Protein AF-A0AAD2FQV2-F1 (afdb_monomer_lite)

Structure (mmCIF, N/CA/C/O backbone):
data_AF-A0AAD2FQV2-F1
#
_entry.id   AF-A0AAD2FQV2-F1
#
loop_
_atom_site.group_PDB
_atom_site.id
_atom_site.type_symbol
_atom_site.label_atom_id
_atom_site.label_alt_id
_atom_site.label_comp_id
_atom_site.label_asym_id
_atom_site.label_entity_id
_atom_site.label_seq_id
_atom_site.pdbx_PDB_ins_code
_atom_site.Cartn_x
_atom_site.Cartn_y
_atom_site.Cartn_z
_atom_site.occupancy
_atom_site.B_iso_or_equiv
_atom_site.auth_seq_id
_atom_site.auth_comp_id
_atom_site.auth_asym_id
_atom_site.auth_atom_id
_atom_site.pdbx_PDB_model_num
ATOM 1 N N . MET A 1 1 ? -35.076 7.840 -58.808 1.00 37.19 1 MET A N 1
ATOM 2 C CA . MET A 1 1 ? -35.803 9.104 -58.551 1.00 37.19 1 MET A CA 1
ATOM 3 C C . MET A 1 1 ? -35.748 9.360 -57.056 1.00 37.19 1 MET A C 1
ATOM 5 O O . MET A 1 1 ? -35.995 8.419 -56.327 1.00 37.19 1 MET A O 1
ATOM 9 N N . LEU A 1 2 ? -35.459 10.529 -56.506 1.00 42.19 2 LEU A N 1
ATOM 10 C CA . LEU A 1 2 ? -34.833 11.767 -56.960 1.00 42.19 2 LEU A CA 1
ATOM 11 C C . LEU A 1 2 ? -34.625 12.577 -55.664 1.00 42.19 2 LEU A C 1
ATOM 13 O O . LEU A 1 2 ? -35.397 12.442 -54.718 1.00 42.19 2 LEU A O 1
ATOM 17 N N . LEU A 1 3 ? -33.559 13.370 -55.638 1.00 48.06 3 LEU A N 1
ATOM 18 C CA . LEU A 1 3 ? -33.267 14.397 -54.640 1.00 48.06 3 LEU A CA 1
ATOM 19 C C . LEU A 1 3 ? -34.471 15.293 -54.324 1.00 48.06 3 LEU A C 1
ATOM 21 O O . LEU A 1 3 ? -35.197 15.644 -55.246 1.00 48.06 3 LEU A O 1
ATOM 25 N N . SER A 1 4 ? -34.523 15.820 -53.095 1.00 47.03 4 SER A N 1
ATOM 26 C CA . SER A 1 4 ? -34.562 17.282 -52.889 1.00 47.03 4 SER A CA 1
ATOM 27 C C . SER A 1 4 ? -34.546 17.666 -51.408 1.00 47.03 4 SER A C 1
ATOM 29 O O . SER A 1 4 ? -35.423 17.295 -50.632 1.00 47.03 4 SER A O 1
ATOM 31 N N . ALA A 1 5 ? -33.540 18.460 -51.054 1.00 55.34 5 ALA A N 1
ATOM 32 C CA . ALA A 1 5 ? -33.462 19.289 -49.861 1.00 55.34 5 ALA A CA 1
ATOM 33 C C . ALA A 1 5 ? -34.368 20.527 -49.986 1.00 55.34 5 ALA A C 1
ATOM 35 O O . ALA A 1 5 ? -34.472 21.037 -51.093 1.00 55.34 5 ALA A O 1
ATOM 36 N N . GLN A 1 6 ? -34.903 21.070 -48.876 1.00 47.75 6 GLN A N 1
ATOM 37 C CA . GLN A 1 6 ? -34.964 22.528 -48.634 1.00 47.75 6 GLN A CA 1
ATOM 38 C C . GLN A 1 6 ? -35.431 22.897 -47.199 1.00 47.75 6 GLN A C 1
ATOM 40 O O . GLN A 1 6 ? -36.546 22.593 -46.796 1.00 47.75 6 GLN A O 1
ATOM 45 N N . TRP A 1 7 ? -34.549 23.588 -46.464 1.00 38.06 7 TRP A N 1
ATOM 46 C CA . TRP A 1 7 ? -34.749 24.767 -45.595 1.00 38.06 7 TRP A CA 1
ATOM 47 C C . TRP A 1 7 ? -36.027 24.965 -44.743 1.00 38.06 7 TRP A C 1
ATOM 49 O O . TRP A 1 7 ? -37.107 25.199 -45.275 1.00 38.06 7 TRP A O 1
ATOM 59 N N . ARG A 1 8 ? -35.832 25.196 -43.429 1.00 42.84 8 ARG A N 1
ATOM 60 C CA . ARG A 1 8 ? -36.415 26.353 -42.713 1.00 42.84 8 ARG A CA 1
ATOM 61 C C . ARG A 1 8 ? -35.547 26.791 -41.532 1.00 42.84 8 ARG A C 1
ATOM 63 O O . ARG A 1 8 ? -35.036 25.985 -40.763 1.00 42.84 8 ARG A O 1
ATOM 70 N N . ALA A 1 9 ? -35.374 28.102 -41.462 1.00 43.25 9 ALA A N 1
ATOM 71 C CA . ALA A 1 9 ? -34.518 28.840 -40.559 1.00 43.25 9 ALA A CA 1
ATOM 72 C C . ALA A 1 9 ? -35.224 29.205 -39.242 1.00 43.25 9 ALA A C 1
ATOM 74 O O . ALA A 1 9 ? -36.438 29.366 -39.211 1.00 43.25 9 ALA A O 1
ATOM 75 N N . GLY A 1 10 ? -34.409 29.452 -38.212 1.00 39.47 10 GLY A N 1
ATOM 76 C CA . GLY A 1 10 ? -34.561 30.603 -37.319 1.00 39.47 10 GLY A CA 1
ATOM 77 C C . GLY A 1 10 ? -35.643 30.546 -36.240 1.00 39.47 10 GLY A C 1
ATOM 78 O O . GLY A 1 10 ? -36.803 30.833 -36.504 1.00 39.47 10 GLY A O 1
ATOM 79 N N . SER A 1 11 ? -35.218 30.338 -34.989 1.00 41.59 11 SER A N 1
ATOM 80 C CA . SER A 1 11 ? -35.489 31.264 -33.870 1.00 41.59 11 SER A CA 1
ATOM 81 C C . SER A 1 11 ? -34.754 30.794 -32.612 1.00 41.59 11 SER A C 1
ATOM 83 O O . SER A 1 11 ? -35.222 29.931 -31.877 1.00 41.59 11 SER A O 1
ATOM 85 N N . ARG A 1 12 ? -33.570 31.372 -32.363 1.00 42.34 12 ARG A N 1
ATOM 86 C CA . ARG A 1 12 ? -32.948 31.369 -31.034 1.00 42.34 12 ARG A CA 1
ATOM 87 C C . ARG A 1 12 ? -33.641 32.448 -30.215 1.00 42.34 12 ARG A C 1
ATOM 89 O O . ARG A 1 12 ? -33.439 33.632 -30.466 1.00 42.34 12 ARG A O 1
ATOM 96 N N . VAL A 1 13 ? -34.441 32.030 -29.244 1.00 45.59 13 VAL A N 1
ATOM 97 C CA . VAL A 1 13 ? -34.906 32.909 -28.174 1.00 45.59 13 VAL A CA 1
ATOM 98 C C . VAL A 1 13 ? -33.711 33.185 -27.263 1.00 45.59 13 VAL A C 1
ATOM 100 O O . VAL A 1 13 ? -33.218 32.302 -26.563 1.00 45.59 13 VAL A O 1
ATOM 103 N N . LEU A 1 14 ? -33.212 34.418 -27.345 1.00 41.09 14 LEU A N 1
ATOM 104 C CA . LEU A 1 14 ? -32.272 35.021 -26.410 1.00 41.09 14 LEU A CA 1
ATOM 105 C C . LEU A 1 14 ? -32.968 35.188 -25.057 1.00 41.09 14 LEU A C 1
ATOM 107 O O . LEU A 1 14 ? -33.829 36.051 -24.901 1.00 41.09 14 LEU A O 1
ATOM 111 N N . LEU A 1 15 ? -32.574 34.385 -24.071 1.00 44.56 15 LEU A N 1
ATOM 112 C CA . LEU A 1 15 ? -32.879 34.650 -22.669 1.00 44.56 15 LEU A CA 1
ATOM 113 C C . LEU A 1 15 ? -31.680 35.375 -22.059 1.00 44.56 15 LEU A C 1
ATOM 115 O O . LEU A 1 15 ? -30.659 34.790 -21.707 1.00 44.56 15 LEU A O 1
ATOM 119 N N . GLN A 1 16 ? -31.818 36.695 -22.021 1.00 45.97 16 GLN A N 1
ATOM 120 C CA . GLN A 1 16 ? -30.904 37.641 -21.411 1.00 45.97 16 GLN A CA 1
ATOM 121 C C . GLN A 1 16 ? -31.157 37.648 -19.893 1.00 45.97 16 GLN A C 1
ATOM 123 O O . GLN A 1 16 ? -32.147 38.190 -19.410 1.00 45.97 16 GLN A O 1
ATOM 128 N N . ARG A 1 17 ? -30.263 37.023 -19.129 1.00 42.75 17 ARG A N 1
ATOM 129 C CA . ARG A 1 17 ? -30.035 37.277 -17.698 1.00 42.75 17 ARG A CA 1
ATOM 130 C C . ARG A 1 17 ? -28.521 37.258 -17.549 1.00 42.75 17 ARG A C 1
ATOM 132 O O . ARG A 1 17 ? -27.888 36.263 -17.861 1.00 42.75 17 ARG A O 1
ATOM 139 N N . GLY A 1 18 ? -27.888 38.394 -17.318 1.00 41.22 18 GLY A N 1
ATOM 140 C CA . GLY A 1 18 ? -27.925 39.071 -16.028 1.00 41.22 18 GLY A CA 1
ATOM 141 C C . GLY A 1 18 ? -26.543 38.837 -15.428 1.00 41.22 18 GLY A C 1
ATOM 142 O O . GLY A 1 18 ? -26.109 37.695 -15.338 1.00 41.22 18 GLY A O 1
ATOM 143 N N . GLY A 1 19 ? -25.813 39.924 -15.198 1.00 43.00 19 GLY A N 1
ATOM 144 C CA . GLY A 1 19 ? -24.369 39.920 -15.010 1.00 43.00 19 GLY A CA 1
ATOM 145 C C . GLY A 1 19 ? -23.861 38.986 -13.916 1.00 43.00 19 GLY A C 1
ATOM 146 O O . GLY A 1 19 ? -24.545 38.717 -12.938 1.00 43.00 19 GLY A O 1
ATOM 147 N N . ILE A 1 20 ? -22.635 38.516 -14.117 1.00 45.38 20 ILE A N 1
ATOM 148 C CA . ILE A 1 20 ? -21.457 38.788 -13.286 1.00 45.38 20 ILE A CA 1
ATOM 149 C C . ILE A 1 20 ? -20.287 38.193 -14.083 1.00 45.38 20 ILE A C 1
ATOM 151 O O . ILE A 1 20 ? -20.147 36.977 -14.211 1.00 45.38 20 ILE A O 1
ATOM 155 N N . ALA A 1 21 ? -19.459 39.055 -14.666 1.00 43.25 21 ALA A N 1
ATOM 156 C CA . ALA A 1 21 ? -18.163 38.646 -15.183 1.00 43.25 21 ALA A CA 1
ATOM 157 C C . ALA A 1 21 ? -17.240 38.411 -13.977 1.00 43.25 21 ALA A C 1
ATOM 159 O O . ALA A 1 21 ? -16.688 39.358 -13.426 1.00 43.25 21 ALA A O 1
ATOM 160 N N . VAL A 1 22 ? -17.108 37.157 -13.531 1.00 49.06 22 VAL A N 1
ATOM 161 C CA . VAL A 1 22 ? -16.014 36.758 -12.635 1.00 49.06 22 VAL A CA 1
ATOM 162 C C . VAL A 1 22 ? -14.816 36.417 -13.510 1.00 49.06 22 VAL A C 1
ATOM 164 O O . VAL A 1 22 ? -14.698 35.308 -14.031 1.00 49.06 22 VAL A O 1
ATOM 167 N N . THR A 1 23 ? -13.911 37.374 -13.673 1.00 47.09 23 THR A N 1
ATOM 168 C CA . THR A 1 23 ? -12.534 37.104 -14.083 1.00 47.09 23 THR A CA 1
ATOM 169 C C . THR A 1 23 ? -11.871 36.271 -12.985 1.00 47.09 23 THR A C 1
ATOM 171 O O . THR A 1 23 ? -11.460 36.801 -11.957 1.00 47.09 23 THR A O 1
ATOM 174 N N . ARG A 1 24 ? -11.800 34.945 -13.161 1.00 39.41 24 ARG A N 1
ATOM 175 C CA . ARG A 1 24 ? -10.915 34.100 -12.349 1.00 39.41 24 ARG A CA 1
ATOM 176 C C . ARG A 1 24 ? -9.487 34.315 -12.833 1.00 39.41 24 ARG A C 1
ATOM 178 O O . ARG A 1 24 ? -9.049 33.673 -13.784 1.00 39.41 24 ARG A O 1
ATOM 185 N N . GLU A 1 25 ? -8.775 35.219 -12.171 1.00 42.59 25 GLU A N 1
ATOM 186 C CA . GLU A 1 25 ? -7.319 35.193 -12.180 1.00 42.59 25 GLU A CA 1
ATOM 187 C C . GLU A 1 25 ? -6.852 33.853 -11.608 1.00 42.59 25 GLU A C 1
ATOM 189 O O . GLU A 1 25 ? -7.212 33.444 -10.502 1.00 42.59 25 GLU A O 1
ATOM 194 N N . PHE A 1 26 ? -6.071 33.142 -12.411 1.00 41.66 26 PHE A N 1
ATOM 195 C CA . PHE A 1 26 ? -5.404 31.913 -12.029 1.00 41.66 26 PHE A CA 1
ATOM 196 C C . PHE A 1 26 ? -4.227 32.291 -11.121 1.00 41.66 26 PHE A C 1
ATOM 198 O O . PHE A 1 26 ? -3.104 32.499 -11.574 1.00 41.66 26 PHE A O 1
ATOM 205 N N . GLN A 1 27 ? -4.502 32.457 -9.828 1.00 42.69 27 GLN A N 1
ATOM 206 C CA . GLN A 1 27 ? -3.484 32.746 -8.827 1.00 42.69 27 GLN A CA 1
ATOM 207 C C . GLN A 1 27 ? -2.682 31.467 -8.558 1.00 42.69 27 GLN A C 1
ATOM 209 O O . GLN A 1 27 ? -3.070 30.599 -7.780 1.00 42.69 27 GLN A O 1
ATOM 214 N N . THR A 1 28 ? -1.551 31.329 -9.247 1.00 52.38 28 THR A N 1
ATOM 215 C CA . THR A 1 28 ? -0.526 30.333 -8.926 1.00 52.38 28 THR A CA 1
ATOM 216 C C . THR A 1 28 ? -0.019 30.570 -7.499 1.00 52.38 28 THR A C 1
ATOM 218 O O . THR A 1 28 ? 0.452 31.681 -7.224 1.00 52.38 28 THR A O 1
ATOM 221 N N . PRO A 1 29 ? -0.044 29.579 -6.589 1.00 53.56 29 PRO A N 1
ATOM 222 C CA . PRO A 1 29 ? 0.604 29.721 -5.296 1.00 53.56 29 PRO A CA 1
ATOM 223 C C . PRO A 1 29 ? 2.121 29.766 -5.498 1.00 53.56 29 PRO A C 1
ATOM 225 O O . PRO A 1 29 ? 2.797 28.762 -5.718 1.00 53.56 29 PRO A O 1
ATOM 228 N N . SER A 1 30 ? 2.648 30.984 -5.440 1.00 47.56 30 SER A N 1
ATOM 229 C CA . SER A 1 30 ? 4.067 31.247 -5.288 1.00 47.56 30 SER A CA 1
ATOM 230 C C . SER A 1 30 ? 4.518 30.834 -3.889 1.00 47.56 30 SER A C 1
ATOM 232 O O . SER A 1 30 ? 3.999 31.321 -2.893 1.00 47.56 30 SER A O 1
ATOM 234 N N . ARG A 1 31 ? 5.580 30.025 -3.865 1.00 51.91 31 ARG A N 1
ATOM 235 C CA . ARG A 1 31 ? 6.638 30.007 -2.844 1.00 51.91 31 ARG A CA 1
ATOM 236 C C . ARG A 1 31 ? 6.211 29.676 -1.411 1.00 51.91 31 ARG A C 1
ATOM 238 O O . ARG A 1 31 ? 6.029 30.559 -0.581 1.00 51.91 31 ARG A O 1
ATOM 245 N N . LEU A 1 32 ? 6.310 28.393 -1.074 1.00 46.25 32 LEU A N 1
ATOM 246 C CA . LEU A 1 32 ? 6.624 27.967 0.287 1.00 46.25 32 LEU A CA 1
ATOM 247 C C . LEU A 1 32 ? 7.885 27.097 0.281 1.00 46.25 32 LEU A C 1
ATOM 249 O O . LEU A 1 32 ? 7.899 25.977 -0.214 1.00 46.25 32 LEU A O 1
ATOM 253 N N . PHE A 1 33 ? 8.944 27.702 0.823 1.00 47.06 33 PHE A N 1
ATOM 254 C CA . PHE A 1 33 ? 9.999 27.074 1.615 1.00 47.06 33 PHE A CA 1
ATOM 255 C C . PHE A 1 33 ? 10.713 25.853 1.016 1.00 47.06 33 PHE A C 1
ATOM 257 O O . PHE A 1 33 ? 10.435 24.703 1.341 1.00 47.06 33 PHE A O 1
ATOM 264 N N . LEU A 1 34 ? 11.764 26.129 0.240 1.00 45.62 34 LEU A N 1
ATOM 265 C CA . LEU A 1 34 ? 12.878 25.191 0.115 1.00 45.62 34 LEU A CA 1
ATOM 266 C C . LEU A 1 34 ? 13.706 25.219 1.415 1.00 45.62 34 LEU A C 1
ATOM 268 O O . LEU A 1 34 ? 14.076 26.308 1.868 1.00 45.62 34 LEU A O 1
ATOM 272 N N . PRO A 1 35 ? 14.035 24.064 2.017 1.00 49.38 35 PRO A N 1
ATOM 273 C CA . PRO A 1 35 ? 14.960 24.013 3.138 1.00 49.38 35 PRO A CA 1
ATOM 274 C C . PRO A 1 35 ? 16.362 24.436 2.682 1.00 49.38 35 PRO A C 1
ATOM 276 O O . PRO A 1 35 ? 16.876 23.977 1.659 1.00 49.38 35 PRO A O 1
ATOM 279 N N . ARG A 1 36 ? 16.987 25.327 3.461 1.00 45.56 36 ARG A N 1
ATOM 280 C CA . ARG A 1 36 ? 18.401 25.693 3.326 1.00 45.56 36 ARG A CA 1
ATOM 281 C C . ARG A 1 36 ? 19.252 24.430 3.447 1.00 45.56 36 ARG A C 1
ATOM 283 O O . ARG A 1 36 ? 19.365 23.859 4.527 1.00 45.56 36 ARG A O 1
ATOM 290 N N . TYR A 1 37 ? 19.887 24.027 2.353 1.00 45.19 37 TYR A N 1
ATOM 291 C CA . TYR A 1 37 ? 20.980 23.064 2.393 1.00 45.19 37 TYR A CA 1
ATOM 292 C C . TYR A 1 37 ? 22.204 23.754 3.013 1.00 45.19 37 TYR A C 1
ATOM 294 O O . TYR A 1 37 ? 22.866 24.571 2.371 1.00 45.19 37 TYR A O 1
ATOM 302 N N . CYS A 1 38 ? 22.496 23.454 4.279 1.00 42.81 38 CYS A N 1
ATOM 303 C CA . CYS A 1 38 ? 23.775 23.788 4.898 1.00 42.81 38 CYS A CA 1
ATOM 304 C C . CYS A 1 38 ? 24.875 22.946 4.238 1.00 42.81 38 CYS A C 1
ATOM 306 O O . CYS A 1 38 ? 25.007 21.755 4.511 1.00 42.81 38 CYS A O 1
ATOM 308 N N . LYS A 1 39 ? 25.679 23.563 3.367 1.00 46.41 39 LYS A N 1
ATOM 309 C CA . LYS A 1 39 ? 26.984 23.023 2.970 1.00 46.41 39 LYS A CA 1
ATOM 310 C C . LYS A 1 39 ? 27.946 23.185 4.149 1.00 46.41 39 LYS A C 1
ATOM 312 O O . LYS A 1 39 ? 28.373 24.297 4.439 1.00 46.41 39 LYS A O 1
ATOM 317 N N . SER A 1 40 ? 28.302 22.088 4.808 1.00 49.44 40 SER A N 1
ATOM 318 C CA . SER A 1 40 ? 29.499 22.023 5.650 1.00 49.44 40 SER A CA 1
ATOM 319 C C . SER A 1 40 ? 30.737 21.861 4.756 1.00 49.44 40 SER A C 1
ATOM 321 O O . SER A 1 40 ? 30.760 20.924 3.953 1.00 49.44 40 SER A O 1
ATOM 323 N N . PRO A 1 41 ? 31.770 22.711 4.866 1.00 58.06 41 PRO A N 1
ATOM 324 C CA . PRO A 1 41 ? 33.037 22.476 4.193 1.00 58.06 41 PRO A CA 1
ATOM 325 C C . PRO A 1 41 ? 33.904 21.545 5.050 1.00 58.06 41 PRO A C 1
ATOM 327 O O . PRO A 1 41 ? 34.186 21.851 6.207 1.00 58.06 41 PRO A O 1
ATOM 330 N N . SER A 1 42 ? 34.353 20.422 4.491 1.00 57.31 42 SER A N 1
ATOM 331 C CA . SER A 1 42 ? 35.499 19.680 5.027 1.00 57.31 42 SER A CA 1
ATOM 332 C C . SER A 1 42 ? 36.756 19.998 4.198 1.00 57.31 42 SER A C 1
ATOM 334 O O . SER A 1 42 ? 36.665 20.109 2.972 1.00 57.31 42 SER A O 1
ATOM 336 N N . PRO A 1 43 ? 37.931 20.182 4.832 1.00 58.50 43 PRO A N 1
ATOM 337 C CA . PRO A 1 43 ? 39.155 20.575 4.146 1.00 58.50 43 PRO A CA 1
ATOM 338 C C . PRO A 1 43 ? 40.081 19.373 3.917 1.00 58.50 43 PRO A C 1
ATOM 340 O O . PRO A 1 43 ? 40.545 18.770 4.876 1.00 58.50 43 PRO A O 1
ATOM 343 N N . ILE A 1 44 ? 40.424 19.068 2.663 1.00 53.28 44 ILE A N 1
ATOM 344 C CA . ILE A 1 44 ? 41.615 18.276 2.288 1.00 53.28 44 ILE A CA 1
ATOM 345 C C . ILE A 1 44 ? 42.113 18.865 0.955 1.00 53.28 44 ILE A C 1
ATOM 347 O O . ILE A 1 44 ? 41.474 18.711 -0.076 1.00 53.28 44 ILE A O 1
ATOM 351 N N . SER A 1 45 ? 43.034 19.830 0.961 1.00 45.56 45 SER A N 1
ATOM 352 C CA . SER A 1 45 ? 44.501 19.693 1.000 1.00 45.56 45 SER A CA 1
ATOM 353 C C . SER A 1 45 ? 45.154 18.947 -0.184 1.00 45.56 45 SER A C 1
ATOM 355 O O . SER A 1 45 ? 45.540 17.793 -0.061 1.00 45.56 45 SER A O 1
ATOM 357 N N . LYS A 1 46 ? 45.404 19.740 -1.240 1.00 50.88 46 LYS A N 1
ATOM 358 C CA . LYS A 1 46 ? 46.654 19.931 -2.020 1.00 50.88 46 LYS A CA 1
ATOM 359 C C . LYS A 1 46 ? 47.175 18.865 -3.012 1.00 50.88 46 LYS A C 1
ATOM 361 O O . LYS A 1 46 ? 47.395 17.711 -2.675 1.00 50.88 46 LYS A O 1
ATOM 366 N N . ARG A 1 47 ? 47.634 19.449 -4.141 1.00 44.28 47 ARG A N 1
ATOM 367 C CA . ARG A 1 47 ? 48.514 19.001 -5.251 1.00 44.28 47 ARG A CA 1
ATOM 368 C C . ARG A 1 47 ? 47.805 18.270 -6.400 1.00 44.28 47 ARG A C 1
ATOM 370 O O . ARG A 1 47 ? 47.071 17.334 -6.165 1.00 44.28 47 ARG A O 1
ATOM 377 N N . SER A 1 48 ? 47.991 18.632 -7.670 1.00 45.66 48 SER A N 1
ATOM 378 C CA . SER A 1 48 ? 49.074 19.382 -8.318 1.00 45.66 48 SER A CA 1
ATOM 379 C C . SER A 1 48 ? 48.564 20.158 -9.537 1.00 45.66 48 SER A C 1
ATOM 381 O O . SER A 1 48 ? 47.584 19.786 -10.174 1.00 45.66 48 SER A O 1
ATOM 383 N N . SER A 1 49 ? 49.230 21.279 -9.792 1.00 49.50 49 SER A N 1
ATOM 384 C CA . SER A 1 49 ? 48.933 22.267 -10.817 1.00 49.50 49 SER A CA 1
ATOM 385 C C . SER A 1 49 ? 49.325 21.768 -12.208 1.00 49.50 49 SER A C 1
ATOM 387 O O . SER A 1 49 ? 50.506 21.533 -12.455 1.00 49.50 49 SER A O 1
ATOM 389 N N . ILE A 1 50 ? 48.359 21.703 -13.123 1.00 53.03 50 ILE A N 1
ATOM 390 C CA . ILE A 1 50 ? 48.594 21.883 -14.558 1.00 53.03 50 ILE A CA 1
ATOM 391 C C . ILE A 1 50 ? 47.637 22.981 -15.018 1.00 53.03 50 ILE A C 1
ATOM 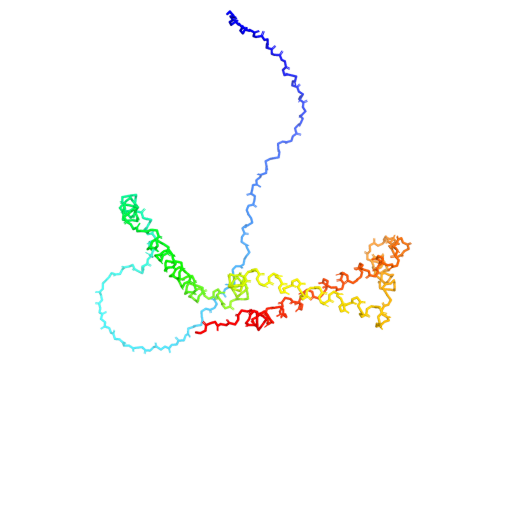393 O O . ILE A 1 50 ? 46.432 22.943 -14.778 1.00 53.03 50 ILE A O 1
ATOM 397 N N . THR A 1 51 ? 48.241 24.016 -15.571 1.00 44.56 51 THR A N 1
ATOM 398 C CA . THR A 1 51 ? 47.674 25.309 -15.919 1.00 44.56 51 THR A CA 1
ATOM 399 C C . THR A 1 51 ? 46.878 25.245 -17.224 1.00 44.56 51 THR A C 1
ATOM 401 O O . THR A 1 51 ? 47.329 24.639 -18.187 1.00 44.56 51 THR A O 1
ATOM 404 N N . SER A 1 52 ? 45.774 25.998 -17.244 1.00 44.53 52 SER A N 1
ATOM 405 C CA . SER A 1 52 ? 45.159 26.665 -18.404 1.00 44.53 52 SER A CA 1
ATOM 406 C C . SER A 1 52 ? 44.545 25.813 -19.521 1.00 44.53 52 SER A C 1
ATOM 408 O O . SER A 1 52 ? 45.242 25.315 -20.392 1.00 44.53 52 SER A O 1
ATOM 410 N N . ALA A 1 53 ? 43.213 25.839 -19.631 1.00 41.09 53 ALA A N 1
ATOM 411 C CA . ALA A 1 53 ? 42.496 26.801 -20.485 1.00 41.09 53 ALA A CA 1
ATOM 412 C C . ALA A 1 53 ? 41.051 26.327 -20.736 1.00 41.09 53 ALA A C 1
ATOM 414 O O . ALA A 1 53 ? 40.851 25.183 -21.116 1.00 41.09 53 ALA A O 1
ATOM 415 N N . MET A 1 54 ? 40.088 27.250 -20.589 1.00 43.06 54 MET A N 1
ATOM 416 C CA . MET A 1 54 ? 38.693 27.168 -21.068 1.00 43.06 54 MET A CA 1
ATOM 417 C C . MET A 1 54 ? 37.852 26.039 -20.436 1.00 43.06 54 MET A C 1
ATOM 419 O O . MET A 1 54 ? 38.058 24.861 -20.663 1.00 43.06 54 MET A O 1
ATOM 423 N N . GLY A 1 55 ? 36.899 26.336 -19.558 1.00 42.69 55 GLY A N 1
ATOM 424 C CA . GLY A 1 55 ? 35.738 27.160 -19.880 1.00 42.69 55 GLY A CA 1
ATOM 425 C C . GLY A 1 55 ? 34.577 26.221 -20.215 1.00 42.69 55 GLY A C 1
ATOM 426 O O . GLY A 1 55 ? 34.697 25.416 -21.128 1.00 42.69 55 GLY A O 1
ATOM 427 N N . PHE A 1 56 ? 33.477 26.368 -19.474 1.00 46.00 56 PHE A N 1
ATOM 428 C CA . PHE A 1 56 ? 32.268 25.533 -19.463 1.00 46.00 56 PHE A CA 1
ATOM 429 C C . PHE A 1 56 ? 32.362 24.262 -18.615 1.00 46.00 56 PHE A C 1
ATOM 431 O O . PHE A 1 56 ? 32.564 23.154 -19.106 1.00 46.00 56 PHE A O 1
ATOM 438 N N . ASP A 1 57 ? 32.070 24.432 -17.322 1.00 47.16 57 ASP A N 1
ATOM 439 C CA . ASP A 1 57 ? 31.368 23.398 -16.568 1.00 47.16 57 ASP A CA 1
ATOM 440 C C . ASP A 1 57 ? 30.187 22.915 -17.418 1.00 47.16 57 ASP A C 1
ATOM 442 O O . ASP A 1 57 ? 29.310 23.695 -17.798 1.00 47.16 57 ASP A O 1
ATOM 446 N N . ALA A 1 58 ? 30.239 21.640 -17.793 1.00 53.44 58 ALA A N 1
ATOM 447 C CA . ALA A 1 58 ? 29.362 21.013 -18.762 1.00 53.44 58 ALA A CA 1
ATOM 448 C C . ALA A 1 58 ? 27.885 21.162 -18.366 1.00 53.44 58 ALA A C 1
ATOM 450 O O . ALA A 1 58 ? 27.324 20.350 -17.626 1.00 53.44 58 ALA A O 1
ATOM 451 N N . VAL A 1 59 ? 27.225 22.177 -18.924 1.00 55.72 59 VAL A N 1
ATOM 452 C CA . VAL A 1 59 ? 25.780 22.159 -19.129 1.00 55.72 59 VAL A CA 1
ATOM 453 C C . VAL A 1 59 ? 25.532 20.960 -20.033 1.00 55.72 59 VAL A C 1
ATOM 455 O O . VAL A 1 59 ? 25.861 20.970 -21.216 1.00 55.72 59 VAL A O 1
ATOM 458 N N . ARG A 1 60 ? 25.063 19.862 -19.441 1.00 52.84 60 ARG A N 1
ATOM 459 C CA . ARG A 1 60 ? 24.768 18.624 -20.156 1.00 52.84 60 ARG A CA 1
ATOM 460 C C . ARG A 1 60 ? 23.530 18.876 -21.011 1.00 52.84 60 ARG A C 1
ATOM 462 O O . ARG A 1 60 ? 22.408 18.681 -20.551 1.00 52.84 60 ARG A O 1
ATOM 469 N N . TRP A 1 61 ? 23.740 19.381 -22.221 1.00 52.44 61 TRP A N 1
ATOM 470 C CA . TRP A 1 61 ? 22.687 19.563 -23.206 1.00 52.44 61 TRP A CA 1
ATOM 471 C C . TRP A 1 61 ? 22.093 18.191 -23.512 1.00 52.44 61 TRP A C 1
ATOM 473 O O . TRP A 1 61 ? 22.785 17.280 -23.964 1.00 52.44 61 TRP A O 1
ATOM 483 N N . TYR A 1 62 ? 20.813 18.022 -23.193 1.00 62.72 62 TYR A N 1
ATOM 484 C CA . TYR A 1 62 ? 20.023 16.969 -23.802 1.00 62.72 62 TYR A CA 1
ATOM 485 C C . TYR A 1 62 ? 19.921 17.342 -25.277 1.00 62.72 62 TYR A C 1
ATOM 487 O O . TYR A 1 62 ? 19.188 18.269 -25.614 1.00 62.72 62 TYR A O 1
ATOM 495 N N . THR A 1 63 ? 20.715 16.702 -26.130 1.00 77.81 63 THR A N 1
ATOM 496 C CA . THR A 1 63 ? 20.549 16.834 -27.575 1.00 77.81 63 THR A CA 1
ATOM 497 C C . THR A 1 63 ? 19.340 15.975 -27.935 1.00 77.81 63 THR A C 1
ATOM 499 O O . THR A 1 63 ? 19.443 14.749 -27.832 1.00 77.81 63 THR A O 1
ATOM 502 N N . PRO A 1 64 ? 18.170 16.561 -28.255 1.00 78.50 64 PRO A N 1
ATOM 503 C CA . PRO A 1 64 ? 17.080 15.763 -28.796 1.00 78.50 64 PRO A CA 1
ATOM 504 C C . PRO A 1 64 ? 17.587 15.066 -30.062 1.00 78.50 64 PRO A C 1
ATOM 506 O O . PRO A 1 64 ? 18.337 15.666 -30.834 1.00 78.50 64 PRO A O 1
ATOM 509 N N . MET A 1 65 ? 17.216 13.797 -30.238 1.00 82.56 65 MET A N 1
ATOM 510 C CA . MET A 1 65 ? 17.564 13.037 -31.437 1.00 82.56 65 MET A CA 1
ATOM 511 C C . MET A 1 65 ? 17.034 13.785 -32.664 1.00 82.56 65 MET A C 1
ATOM 513 O O . MET A 1 65 ? 15.907 14.286 -32.649 1.00 82.56 65 MET A O 1
ATOM 517 N N . THR A 1 66 ? 17.860 13.934 -33.696 1.00 91.44 66 THR A N 1
ATOM 518 C CA . THR A 1 66 ? 17.417 14.580 -34.936 1.00 91.44 66 THR A CA 1
ATOM 519 C C . THR A 1 66 ? 16.509 13.633 -35.721 1.00 91.44 66 THR A C 1
ATOM 521 O O . THR A 1 66 ? 16.646 12.414 -35.633 1.00 91.44 66 THR A O 1
ATOM 524 N N . THR A 1 67 ? 15.591 14.169 -36.528 1.00 90.38 67 THR A N 1
ATOM 525 C CA . THR A 1 67 ? 14.663 13.348 -37.330 1.00 90.38 67 THR A CA 1
ATOM 526 C C . THR A 1 67 ? 15.396 12.400 -38.286 1.00 90.38 67 THR A C 1
ATOM 528 O O . THR A 1 67 ? 14.954 11.279 -38.514 1.00 90.38 67 THR A O 1
ATOM 531 N N . GLU A 1 68 ? 16.557 12.815 -38.800 1.00 91.12 68 GLU A N 1
ATOM 532 C CA . GLU A 1 68 ? 17.398 11.982 -39.667 1.00 91.12 68 GLU A CA 1
ATOM 533 C C . GLU A 1 68 ? 18.033 10.793 -38.930 1.00 91.12 68 GLU A C 1
ATOM 535 O O . GLU A 1 68 ? 18.202 9.718 -39.508 1.00 91.12 68 GLU A O 1
ATOM 540 N N . GLU A 1 69 ? 18.409 10.968 -37.662 1.00 88.62 69 GLU A N 1
ATOM 541 C CA . GLU A 1 69 ? 18.927 9.889 -36.815 1.00 88.62 69 GLU A CA 1
ATOM 542 C C . GLU A 1 69 ? 17.815 8.914 -36.423 1.00 88.62 69 GLU A C 1
ATOM 544 O O . GLU A 1 69 ? 18.027 7.702 -36.468 1.00 88.62 69 GLU A O 1
ATOM 549 N N . GLU A 1 70 ? 16.619 9.424 -36.116 1.00 88.56 70 GLU A N 1
ATOM 550 C CA . GLU A 1 70 ? 15.451 8.591 -35.821 1.00 88.56 70 GLU A CA 1
ATOM 551 C C . GLU A 1 70 ? 15.102 7.663 -36.988 1.00 88.56 70 GLU A C 1
ATOM 553 O O . GLU A 1 70 ? 14.844 6.479 -36.777 1.00 88.56 70 GLU A O 1
ATOM 558 N N . ASP A 1 71 ? 15.101 8.166 -38.223 1.00 92.19 71 ASP A N 1
ATOM 559 C CA . ASP A 1 71 ? 1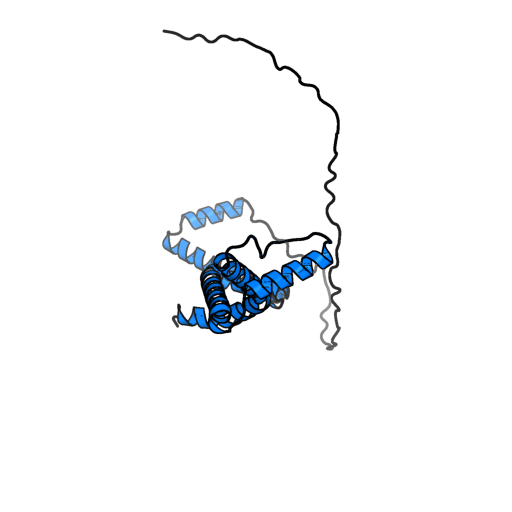4.731 7.363 -39.391 1.00 92.19 71 ASP A CA 1
ATOM 560 C C . ASP A 1 71 ? 15.805 6.326 -39.753 1.00 92.19 71 ASP A C 1
ATOM 562 O O . ASP A 1 71 ? 15.471 5.203 -40.143 1.00 92.19 71 ASP A O 1
ATOM 566 N N . LYS A 1 72 ? 17.091 6.638 -39.533 1.00 93.38 72 LYS A N 1
ATOM 567 C CA . LYS A 1 72 ? 18.186 5.656 -39.636 1.00 93.38 72 LYS A CA 1
ATOM 568 C C . LYS A 1 72 ? 18.040 4.541 -38.602 1.00 93.38 72 LYS A C 1
ATOM 570 O O . LYS A 1 72 ? 18.214 3.371 -38.939 1.00 93.38 72 LYS A O 1
ATOM 575 N N . GLU A 1 73 ? 17.679 4.884 -37.369 1.00 88.50 73 GLU A N 1
ATOM 576 C CA . GLU A 1 73 ? 17.490 3.905 -36.300 1.00 88.50 73 GLU A CA 1
ATOM 577 C C . GLU A 1 73 ? 16.234 3.051 -36.526 1.00 88.50 73 GLU A C 1
ATOM 579 O O . GLU A 1 73 ? 16.276 1.834 -36.354 1.00 88.50 73 GLU A O 1
ATOM 584 N N . LYS A 1 74 ? 15.135 3.641 -37.018 1.00 92.31 74 LYS A N 1
ATOM 585 C CA . LYS A 1 74 ? 13.945 2.887 -37.452 1.00 92.31 74 LYS A CA 1
ATOM 586 C C . LYS A 1 74 ? 14.280 1.908 -38.572 1.00 92.31 74 LYS A C 1
ATOM 588 O O . LYS A 1 74 ? 13.821 0.768 -38.524 1.00 92.31 74 LYS A O 1
ATOM 593 N N . ALA A 1 75 ? 15.089 2.319 -39.551 1.00 93.12 75 ALA A N 1
ATOM 594 C CA . ALA A 1 75 ? 15.542 1.439 -40.623 1.00 93.12 75 ALA A CA 1
ATOM 595 C C . ALA A 1 75 ? 16.417 0.296 -40.084 1.00 93.12 75 ALA A C 1
ATOM 597 O O . ALA A 1 75 ? 16.187 -0.857 -40.441 1.00 93.12 75 ALA A O 1
ATOM 598 N N . ARG A 1 76 ? 17.349 0.577 -39.157 1.00 93.38 76 ARG A N 1
ATOM 599 C CA . ARG A 1 76 ? 18.136 -0.457 -38.462 1.00 93.38 76 ARG A CA 1
ATOM 600 C C . ARG A 1 76 ? 17.219 -1.455 -37.761 1.00 93.38 76 ARG A C 1
ATOM 602 O O . ARG A 1 76 ? 17.306 -2.646 -38.033 1.00 93.38 76 ARG A O 1
ATOM 609 N N . ILE A 1 77 ? 16.306 -0.971 -36.918 1.00 89.19 77 ILE A N 1
ATOM 610 C CA . ILE A 1 77 ? 15.361 -1.804 -36.164 1.00 89.19 77 ILE A CA 1
ATOM 611 C C . ILE A 1 77 ? 14.473 -2.616 -37.110 1.00 89.19 77 ILE A C 1
ATOM 613 O O . ILE A 1 77 ? 14.182 -3.774 -36.823 1.00 89.19 77 ILE A O 1
ATOM 617 N N . ALA A 1 78 ? 14.069 -2.075 -38.261 1.00 92.12 78 ALA A N 1
ATOM 618 C CA . ALA A 1 78 ? 13.272 -2.812 -39.239 1.00 92.12 78 ALA A CA 1
ATOM 619 C C . ALA A 1 78 ? 13.972 -4.091 -39.736 1.00 92.12 78 ALA A C 1
ATOM 621 O O . ALA A 1 78 ? 13.284 -5.082 -39.977 1.00 92.12 78 ALA A O 1
ATOM 622 N N . HIS A 1 79 ? 15.308 -4.101 -39.807 1.00 92.31 79 HIS A N 1
ATOM 623 C CA . HIS A 1 79 ? 16.097 -5.266 -40.217 1.00 92.31 79 HIS A CA 1
ATOM 624 C C . HIS A 1 79 ? 16.275 -6.336 -39.129 1.00 92.31 79 HIS A C 1
ATOM 626 O O . HIS A 1 79 ? 16.627 -7.464 -39.468 1.00 92.31 79 HIS A O 1
ATOM 632 N N . LEU A 1 80 ? 16.020 -6.024 -37.853 1.00 91.94 80 LEU A N 1
ATOM 633 C CA . LEU A 1 80 ? 16.140 -7.001 -36.768 1.00 91.94 80 LEU A CA 1
ATOM 634 C C . LEU A 1 80 ? 14.953 -7.973 -36.735 1.00 91.94 80 LEU A C 1
ATOM 636 O O . LEU A 1 80 ? 13.799 -7.595 -36.993 1.00 91.94 80 LEU A O 1
ATOM 640 N N . SER A 1 81 ? 15.224 -9.216 -36.338 1.00 95.81 81 SER A N 1
ATOM 641 C CA . SER A 1 81 ? 14.183 -10.206 -36.049 1.00 95.81 81 SER A CA 1
ATOM 642 C C . SER A 1 81 ? 13.343 -9.800 -34.828 1.00 95.81 81 SER A C 1
ATOM 644 O O . SER A 1 81 ? 13.741 -8.958 -34.020 1.00 95.81 81 SER A O 1
ATOM 646 N N . SER A 1 82 ? 12.149 -10.381 -34.678 1.00 93.12 82 SER A N 1
ATOM 647 C CA . SER A 1 82 ? 11.285 -10.114 -33.518 1.00 93.12 82 SER A CA 1
ATOM 648 C C . SER A 1 82 ? 11.938 -10.511 -32.191 1.00 93.12 82 SER A C 1
ATOM 650 O O . SER A 1 82 ? 11.774 -9.811 -31.199 1.00 93.12 82 SER A O 1
ATOM 652 N N . GLU A 1 83 ? 12.714 -11.596 -32.176 1.00 93.38 83 GLU A N 1
ATOM 653 C CA . GLU A 1 83 ? 13.396 -12.064 -30.966 1.00 93.38 83 GLU A CA 1
ATOM 654 C C . GLU A 1 83 ? 14.543 -11.134 -30.555 1.00 93.38 83 GLU A C 1
ATOM 656 O O . GLU A 1 83 ? 14.677 -10.802 -29.377 1.00 93.38 83 GLU A O 1
ATOM 661 N N . GLU A 1 84 ? 15.345 -10.662 -31.514 1.00 93.50 84 GLU A N 1
ATOM 662 C CA . GLU A 1 84 ? 16.425 -9.707 -31.238 1.00 93.50 84 GLU A CA 1
ATOM 663 C C . GLU A 1 84 ? 15.868 -8.356 -30.779 1.00 93.50 84 GLU A C 1
ATOM 665 O O . GLU A 1 84 ? 16.402 -7.762 -29.843 1.00 93.50 84 GLU A O 1
ATOM 670 N N . LYS A 1 85 ? 14.749 -7.903 -31.364 1.00 93.00 85 LYS A N 1
ATOM 671 C CA . LYS A 1 85 ? 14.019 -6.712 -30.897 1.00 93.00 85 LYS A CA 1
ATOM 672 C C . LYS A 1 85 ? 13.620 -6.842 -29.431 1.00 93.00 85 LYS A C 1
ATOM 674 O O . LYS A 1 85 ? 13.847 -5.918 -28.652 1.00 93.00 85 LYS A O 1
ATOM 679 N N . ASP A 1 86 ? 13.071 -7.988 -29.039 1.00 92.81 86 ASP A N 1
ATOM 680 C CA . ASP A 1 86 ? 12.680 -8.239 -27.652 1.00 92.81 86 ASP A CA 1
ATOM 681 C C . ASP A 1 86 ? 13.889 -8.287 -26.707 1.00 92.81 86 ASP A C 1
ATOM 683 O O . ASP A 1 86 ? 13.809 -7.814 -25.567 1.00 92.81 86 ASP A O 1
ATOM 687 N N . GLN A 1 87 ? 15.022 -8.833 -27.154 1.00 93.94 87 GLN A N 1
ATOM 688 C CA . GLN A 1 87 ? 16.265 -8.842 -26.380 1.00 93.94 87 GLN A CA 1
ATOM 689 C C . GLN A 1 87 ? 16.838 -7.429 -26.207 1.00 93.94 87 GLN A C 1
ATOM 691 O O . GLN A 1 87 ? 17.076 -7.019 -25.066 1.00 93.94 87 GLN A O 1
ATOM 696 N N . GLU A 1 88 ? 16.979 -6.655 -27.289 1.00 92.31 88 GLU A N 1
ATOM 697 C CA . GLU A 1 88 ? 17.431 -5.257 -27.238 1.00 92.31 88 GLU A CA 1
ATOM 698 C C . GLU A 1 88 ? 16.515 -4.418 -26.336 1.00 92.31 88 GLU A C 1
ATOM 700 O O . GLU A 1 88 ? 16.992 -3.660 -25.486 1.00 92.31 88 GLU A O 1
ATOM 705 N N . LEU A 1 89 ? 15.195 -4.603 -26.441 1.00 92.44 89 LEU A N 1
ATOM 706 C CA . LEU A 1 89 ? 14.217 -3.896 -25.617 1.00 92.44 89 LEU A CA 1
ATOM 707 C C . LEU A 1 89 ? 14.386 -4.224 -24.125 1.00 92.44 89 LEU A C 1
ATOM 709 O O . LEU A 1 89 ? 14.344 -3.329 -23.275 1.00 92.44 89 LEU A O 1
ATOM 713 N N . ARG A 1 90 ? 14.627 -5.494 -23.774 1.00 91.00 90 ARG A N 1
ATOM 714 C CA . ARG A 1 90 ? 14.917 -5.902 -22.387 1.00 91.00 90 ARG A CA 1
ATOM 715 C C . ARG A 1 90 ? 16.223 -5.300 -21.879 1.00 91.00 90 ARG A C 1
ATOM 717 O O . ARG A 1 90 ? 16.279 -4.863 -20.728 1.00 91.00 90 ARG A O 1
ATOM 724 N N . GLU A 1 91 ? 17.267 -5.259 -22.700 1.00 93.69 91 GLU A N 1
ATOM 725 C CA . GLU A 1 91 ? 18.542 -4.647 -22.325 1.00 93.69 91 GLU A CA 1
ATOM 726 C C . GLU A 1 91 ? 18.430 -3.139 -22.103 1.00 93.69 91 GLU A C 1
ATOM 728 O O . GLU A 1 91 ? 18.938 -2.622 -21.103 1.00 93.69 91 GLU A O 1
ATOM 733 N N . LEU A 1 92 ? 17.744 -2.435 -23.004 1.00 92.44 92 LEU A N 1
ATOM 734 C CA . LEU A 1 92 ? 17.477 -1.005 -22.885 1.00 92.44 92 LEU A CA 1
ATOM 735 C C . LEU A 1 92 ? 16.691 -0.703 -21.607 1.00 92.44 92 LEU A C 1
ATOM 737 O O . LEU A 1 92 ? 17.095 0.169 -20.836 1.00 92.44 92 LEU A O 1
ATOM 741 N N . ASN A 1 93 ? 15.656 -1.490 -21.305 1.00 91.06 93 ASN A N 1
ATOM 742 C CA . ASN A 1 93 ? 14.892 -1.363 -20.063 1.00 91.06 93 ASN A CA 1
ATOM 743 C C . ASN A 1 93 ? 15.763 -1.565 -18.809 1.00 9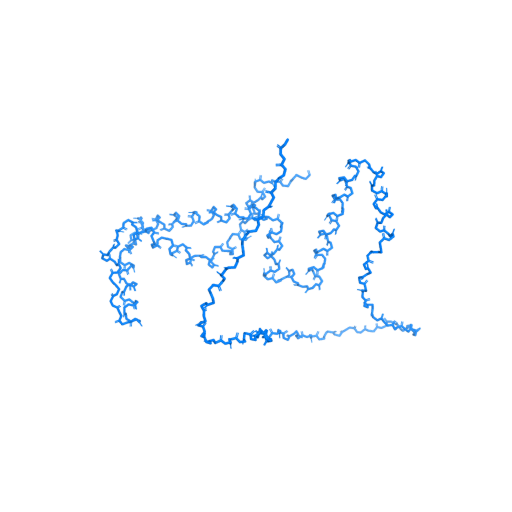1.06 93 ASN A C 1
ATOM 745 O O . ASN A 1 93 ? 15.655 -0.799 -17.847 1.00 91.06 93 ASN A O 1
ATOM 749 N N . ARG A 1 94 ? 16.692 -2.534 -18.814 1.00 90.00 94 ARG A N 1
ATOM 750 C CA . ARG A 1 94 ? 17.655 -2.728 -17.709 1.00 90.00 94 ARG A CA 1
ATOM 751 C C . ARG A 1 94 ? 18.604 -1.536 -17.556 1.00 90.00 94 ARG A C 1
ATOM 753 O O . ARG A 1 94 ? 18.877 -1.109 -16.431 1.00 90.00 94 ARG A O 1
ATOM 760 N N . LYS A 1 95 ? 19.107 -0.986 -18.667 1.00 91.50 95 LYS A N 1
ATOM 761 C CA . LYS A 1 95 ? 19.994 0.192 -18.673 1.00 91.50 95 LYS A CA 1
ATOM 762 C C . LYS A 1 95 ? 19.267 1.431 -18.143 1.00 91.50 95 LYS A C 1
ATOM 764 O O . LYS A 1 95 ? 19.817 2.115 -17.279 1.00 91.50 95 LYS A O 1
ATOM 769 N N . LEU A 1 96 ? 18.028 1.672 -18.575 1.00 90.38 96 LEU A N 1
ATOM 770 C CA . LEU A 1 96 ? 17.179 2.754 -18.065 1.00 90.38 96 LEU A CA 1
ATOM 771 C C . LEU A 1 96 ? 16.946 2.623 -16.557 1.00 90.38 96 LEU A C 1
ATOM 773 O O . LEU A 1 96 ? 17.229 3.563 -15.813 1.00 90.38 96 LEU A O 1
ATOM 777 N N . ALA A 1 97 ? 16.555 1.438 -16.078 1.00 86.69 97 ALA A N 1
ATOM 778 C CA . ALA A 1 97 ? 16.352 1.194 -14.650 1.00 86.69 97 ALA A CA 1
ATOM 779 C C . ALA A 1 97 ? 17.626 1.446 -13.817 1.00 86.69 97 ALA A C 1
ATOM 781 O O . ALA A 1 97 ? 17.559 2.010 -12.719 1.00 86.69 97 ALA A O 1
ATOM 782 N N . ARG A 1 98 ? 18.804 1.076 -14.341 1.00 87.94 98 ARG A N 1
ATOM 783 C CA . ARG A 1 98 ? 20.102 1.350 -13.703 1.00 87.94 98 ARG A CA 1
ATOM 784 C C . ARG A 1 98 ? 20.408 2.848 -13.649 1.00 87.94 98 ARG A C 1
ATOM 786 O O . ARG A 1 98 ? 20.854 3.331 -12.608 1.00 87.94 98 ARG A O 1
ATOM 793 N N . LEU A 1 99 ? 20.175 3.579 -14.738 1.00 89.44 99 LEU A N 1
ATOM 794 C CA . LEU A 1 99 ? 20.414 5.024 -14.807 1.00 89.44 99 LEU A CA 1
ATOM 795 C C . LEU A 1 99 ? 19.489 5.806 -13.871 1.00 89.44 99 LEU A C 1
ATOM 797 O O . LEU A 1 99 ? 19.956 6.711 -13.184 1.00 89.44 99 LEU A O 1
ATOM 801 N N . GLU A 1 100 ? 18.214 5.431 -13.775 1.00 86.00 100 GLU A N 1
ATOM 802 C CA . GLU A 1 100 ? 17.276 6.025 -12.814 1.00 86.00 100 GLU A CA 1
ATOM 803 C C . GLU A 1 100 ? 17.741 5.838 -11.370 1.00 86.00 100 GLU A C 1
ATOM 805 O O . GLU A 1 100 ? 17.726 6.785 -10.583 1.00 86.00 100 GLU A O 1
ATOM 810 N N . LYS A 1 101 ? 18.217 4.635 -11.025 1.00 83.94 101 LYS A N 1
ATOM 811 C CA . LYS A 1 101 ? 18.749 4.350 -9.688 1.00 83.94 101 LYS A CA 1
ATOM 812 C C . LYS A 1 101 ? 19.983 5.199 -9.384 1.00 83.94 101 LYS A C 1
ATOM 814 O O . LYS A 1 101 ? 20.068 5.786 -8.310 1.00 83.94 101 LYS A O 1
ATOM 819 N N . LEU A 1 102 ? 20.912 5.315 -10.336 1.00 86.25 102 LEU A N 1
ATOM 820 C CA . LEU A 1 102 ? 22.098 6.168 -10.197 1.00 86.25 102 LEU A CA 1
ATOM 821 C C . LEU A 1 102 ? 21.730 7.649 -10.060 1.00 86.25 102 LEU A C 1
ATOM 823 O O . LEU A 1 102 ? 22.305 8.342 -9.223 1.00 86.25 102 LEU A O 1
ATOM 827 N N . LYS A 1 103 ? 20.742 8.125 -10.827 1.00 86.56 103 LYS A N 1
ATOM 828 C CA . LYS A 1 103 ? 20.208 9.484 -10.697 1.00 86.56 103 LYS A CA 1
ATOM 829 C C . LYS A 1 103 ? 19.639 9.710 -9.298 1.00 86.56 103 LYS A C 1
ATOM 831 O O . LYS A 1 103 ? 19.993 10.708 -8.684 1.00 86.56 103 LYS A O 1
ATOM 836 N N . GLY A 1 104 ? 18.839 8.777 -8.779 1.00 80.25 104 GLY A N 1
ATOM 837 C CA . GLY A 1 104 ? 18.266 8.858 -7.432 1.00 80.25 104 GLY A CA 1
ATOM 838 C C . GLY A 1 104 ? 19.311 8.847 -6.310 1.00 80.25 104 GLY A C 1
ATOM 839 O O . GLY A 1 104 ? 19.126 9.518 -5.295 1.00 80.25 104 GLY A O 1
ATOM 840 N N . ILE A 1 105 ? 20.422 8.124 -6.492 1.00 84.94 105 ILE A N 1
ATOM 841 C CA . ILE A 1 105 ? 21.568 8.158 -5.568 1.00 84.94 105 ILE A CA 1
ATOM 842 C C . ILE A 1 105 ? 22.255 9.525 -5.627 1.00 84.94 105 ILE A C 1
ATOM 844 O O . ILE A 1 105 ? 22.515 10.119 -4.584 1.00 84.94 105 ILE A O 1
ATOM 848 N N . ASN A 1 106 ? 22.521 10.037 -6.832 1.00 86.62 106 ASN A N 1
ATOM 849 C CA . ASN A 1 106 ? 23.239 11.296 -7.026 1.00 86.62 106 ASN A CA 1
ATOM 850 C C . ASN A 1 106 ? 22.438 12.521 -6.550 1.00 86.62 106 ASN A C 1
ATOM 852 O O . ASN A 1 106 ? 23.009 13.459 -6.006 1.00 86.62 106 ASN A O 1
ATOM 856 N N . THR A 1 107 ? 21.112 12.518 -6.714 1.00 82.12 107 THR A N 1
ATOM 857 C CA . THR A 1 107 ? 20.240 13.589 -6.200 1.00 82.12 107 THR A CA 1
ATOM 858 C C . THR A 1 107 ? 19.967 13.474 -4.700 1.00 82.12 107 THR A C 1
ATOM 860 O O . THR A 1 107 ? 19.392 14.391 -4.121 1.00 82.12 107 THR A O 1
ATOM 863 N N . GLY A 1 108 ? 20.335 12.356 -4.064 1.00 79.12 108 GLY A N 1
ATOM 864 C CA . GLY A 1 108 ? 20.022 12.067 -2.663 1.00 79.12 108 GLY A CA 1
ATOM 865 C C . GLY A 1 108 ? 18.545 11.745 -2.395 1.00 79.12 108 GLY A C 1
ATOM 866 O O . GLY A 1 108 ? 18.201 11.388 -1.268 1.00 79.12 108 GLY A O 1
ATOM 867 N N . GLU A 1 109 ? 17.673 11.802 -3.412 1.00 78.56 109 GLU A N 1
ATOM 868 C CA . GLU A 1 109 ? 16.236 11.516 -3.280 1.00 78.56 109 GLU A CA 1
ATOM 869 C C . GLU A 1 109 ? 16.010 10.093 -2.755 1.00 78.56 109 GLU A C 1
ATOM 871 O O . GLU A 1 109 ? 15.117 9.874 -1.939 1.00 78.56 109 GLU A O 1
ATOM 876 N N . LEU A 1 110 ? 16.875 9.142 -3.121 1.00 74.94 110 LEU A N 1
ATOM 877 C CA . LEU A 1 110 ? 16.767 7.743 -2.703 1.00 74.94 110 LEU A CA 1
ATOM 878 C C . LEU A 1 110 ? 16.886 7.537 -1.180 1.00 74.94 110 LEU A C 1
ATOM 880 O O . LEU A 1 110 ? 16.426 6.523 -0.657 1.00 74.94 110 LEU A O 1
ATOM 884 N N . TYR A 1 111 ? 17.494 8.477 -0.452 1.00 75.06 111 TYR A N 1
ATOM 885 C CA . TYR A 1 111 ? 17.637 8.389 1.005 1.00 75.06 111 TYR A CA 1
ATOM 886 C C . TYR A 1 111 ? 16.482 9.039 1.764 1.00 75.06 111 TYR A C 1
ATOM 888 O O . TYR A 1 111 ? 16.343 8.818 2.966 1.00 75.06 111 TYR A O 1
ATOM 896 N N . THR A 1 112 ? 15.632 9.797 1.075 1.00 83.56 112 THR A N 1
ATOM 897 C CA . THR A 1 112 ? 14.422 10.362 1.672 1.00 83.56 112 THR A CA 1
ATOM 898 C C . THR A 1 112 ? 13.354 9.284 1.834 1.00 83.56 112 THR A C 1
ATOM 900 O O . THR A 1 112 ? 13.297 8.319 1.069 1.00 83.56 112 THR A O 1
ATOM 903 N N . TRP A 1 113 ? 12.479 9.444 2.828 1.00 76.50 113 TRP A N 1
ATOM 904 C CA . TRP A 1 113 ? 11.380 8.502 3.059 1.00 76.50 113 TRP A CA 1
ATOM 905 C C . TRP A 1 113 ? 10.463 8.380 1.832 1.00 76.50 113 TRP A C 1
ATOM 907 O O . TRP A 1 113 ? 10.129 7.274 1.410 1.00 76.50 113 TRP A O 1
ATOM 917 N N . SER A 1 114 ? 10.153 9.508 1.186 1.00 79.00 114 SER A N 1
ATOM 918 C CA . SER A 1 114 ? 9.353 9.545 -0.040 1.00 79.00 114 SER A CA 1
ATOM 919 C C . SER A 1 114 ? 10.052 8.860 -1.220 1.00 79.00 114 SER A C 1
ATOM 921 O O . SER A 1 114 ? 9.404 8.129 -1.966 1.00 79.00 114 SER A O 1
ATOM 923 N N . GLY A 1 115 ? 11.368 9.028 -1.383 1.00 82.38 115 GLY A N 1
ATOM 924 C CA . GLY A 1 115 ? 12.131 8.349 -2.434 1.00 82.38 115 GLY A CA 1
ATOM 925 C C . GLY A 1 115 ? 12.239 6.839 -2.224 1.00 82.38 115 GLY A C 1
ATOM 926 O O . GLY A 1 115 ? 12.089 6.076 -3.180 1.00 82.38 115 GLY A O 1
ATOM 927 N N . ARG A 1 116 ? 12.409 6.386 -0.975 1.00 81.25 116 ARG A N 1
ATOM 928 C CA . ARG A 1 116 ? 12.366 4.955 -0.628 1.00 81.25 116 ARG A CA 1
ATOM 929 C C . ARG A 1 116 ? 11.001 4.344 -0.918 1.00 81.25 116 ARG A C 1
ATOM 931 O O . ARG A 1 116 ? 10.942 3.261 -1.490 1.00 81.25 116 ARG A O 1
ATOM 938 N N . TYR A 1 117 ? 9.921 5.050 -0.583 1.00 82.62 117 TYR A N 1
ATOM 939 C CA . TYR A 1 117 ? 8.564 4.600 -0.881 1.00 82.62 117 TYR A CA 1
ATOM 940 C C . TYR A 1 117 ? 8.306 4.507 -2.392 1.00 82.62 117 TYR A C 1
ATOM 942 O O . TYR A 1 117 ? 7.798 3.495 -2.865 1.00 82.62 117 TYR A O 1
ATOM 950 N N . LYS A 1 118 ? 8.728 5.508 -3.179 1.00 84.94 118 LYS A N 1
ATOM 951 C CA . LYS A 1 118 ? 8.636 5.457 -4.650 1.00 84.94 118 LYS A CA 1
ATOM 952 C C . LYS A 1 118 ? 9.399 4.269 -5.238 1.00 84.94 118 LYS A C 1
ATOM 954 O O . LYS A 1 118 ? 8.884 3.604 -6.131 1.00 84.94 118 LYS A O 1
ATOM 959 N N . ALA A 1 119 ? 10.607 3.995 -4.742 1.00 84.50 119 ALA A N 1
ATOM 960 C CA . ALA A 1 119 ? 11.386 2.838 -5.175 1.00 84.50 119 ALA A CA 1
ATOM 961 C C . ALA A 1 119 ? 10.675 1.519 -4.828 1.00 84.50 119 ALA A C 1
ATOM 963 O O . ALA A 1 119 ? 10.550 0.651 -5.684 1.00 84.50 119 ALA A O 1
ATOM 964 N N . LEU A 1 120 ? 10.123 1.411 -3.615 1.00 83.94 120 LEU A N 1
ATOM 965 C CA . LEU A 1 120 ? 9.352 0.248 -3.172 1.00 83.94 120 LEU A CA 1
ATOM 966 C C . LEU A 1 120 ? 8.113 0.005 -4.051 1.00 83.94 120 LEU A C 1
ATOM 968 O O . LEU A 1 120 ? 7.881 -1.118 -4.488 1.00 83.94 120 LEU A O 1
ATOM 972 N N . MET A 1 121 ? 7.348 1.059 -4.353 1.00 85.75 121 MET A N 1
ATOM 973 C CA . MET A 1 121 ? 6.193 0.996 -5.257 1.00 85.75 121 MET A CA 1
ATOM 974 C C . MET A 1 121 ? 6.596 0.564 -6.671 1.00 85.75 121 MET A C 1
ATOM 976 O O . MET A 1 121 ? 5.850 -0.165 -7.318 1.00 85.75 121 MET A O 1
ATOM 980 N N . LYS A 1 122 ? 7.770 0.993 -7.156 1.00 85.38 122 LYS A N 1
ATOM 981 C CA . LYS A 1 122 ? 8.284 0.590 -8.472 1.00 85.38 122 LYS A CA 1
ATOM 982 C C . LYS A 1 122 ? 8.677 -0.886 -8.502 1.00 85.38 122 LYS A C 1
ATOM 984 O O . LYS A 1 122 ? 8.363 -1.573 -9.468 1.00 85.38 122 LYS A O 1
ATOM 989 N N . ASP A 1 123 ? 9.345 -1.359 -7.455 1.00 84.69 123 ASP A N 1
ATOM 990 C CA . ASP A 1 123 ? 9.888 -2.717 -7.400 1.00 84.69 123 ASP A CA 1
ATOM 991 C C . ASP A 1 123 ? 8.804 -3.767 -7.077 1.00 84.69 123 ASP A C 1
ATOM 993 O O . ASP A 1 123 ? 8.851 -4.878 -7.600 1.00 84.69 123 ASP A O 1
ATOM 997 N N . TYR A 1 124 ? 7.806 -3.417 -6.254 1.00 83.69 124 TYR A N 1
ATOM 998 C CA . TYR A 1 124 ? 6.817 -4.360 -5.708 1.00 83.69 124 TYR A CA 1
ATOM 999 C C . TYR A 1 124 ? 5.353 -4.003 -5.987 1.00 83.69 124 TYR A C 1
ATOM 1001 O O . TYR A 1 124 ? 4.480 -4.643 -5.410 1.00 83.69 124 TYR A O 1
ATOM 1009 N N . GLY A 1 125 ? 5.057 -3.001 -6.820 1.00 87.12 125 GLY A N 1
ATOM 1010 C CA . GLY A 1 125 ? 3.743 -2.341 -6.936 1.00 87.12 125 GLY A CA 1
ATOM 1011 C C . GLY A 1 125 ? 2.505 -3.192 -6.617 1.00 87.12 125 GLY A C 1
ATOM 1012 O O . GLY A 1 125 ? 1.792 -2.894 -5.660 1.00 87.12 125 GLY A O 1
ATOM 1013 N N . PHE A 1 126 ? 2.261 -4.266 -7.376 1.00 87.75 126 PHE A N 1
ATOM 1014 C CA . PHE A 1 126 ? 1.098 -5.136 -7.157 1.00 87.75 126 PHE A CA 1
ATOM 1015 C C . PHE A 1 126 ? 1.208 -6.032 -5.902 1.00 87.75 126 PHE A C 1
ATOM 1017 O O . PHE A 1 126 ? 0.290 -5.989 -5.080 1.00 87.75 126 PHE A O 1
ATOM 1024 N N . PRO A 1 127 ? 2.303 -6.789 -5.675 1.00 88.94 127 PRO A N 1
ATOM 1025 C CA . PRO A 1 127 ? 2.522 -7.504 -4.412 1.00 88.94 127 PRO A CA 1
ATOM 1026 C C . PRO A 1 127 ? 2.357 -6.646 -3.151 1.00 88.94 127 PRO A C 1
ATOM 1028 O O . PRO A 1 127 ? 1.772 -7.098 -2.170 1.00 88.94 127 PRO A O 1
ATOM 1031 N N . LEU A 1 128 ? 2.826 -5.397 -3.184 1.00 88.94 128 LEU A N 1
ATOM 1032 C CA . LEU A 1 128 ? 2.682 -4.448 -2.083 1.00 88.94 128 LEU A CA 1
ATOM 1033 C C . LEU A 1 128 ? 1.216 -4.128 -1.790 1.00 88.94 128 LEU A C 1
ATOM 1035 O O . LEU A 1 128 ? 0.824 -4.118 -0.626 1.00 88.94 128 LEU A O 1
ATOM 1039 N N . PHE A 1 129 ? 0.405 -3.903 -2.823 1.00 89.75 129 PHE A N 1
ATOM 1040 C CA . PHE A 1 129 ? -1.026 -3.658 -2.664 1.00 89.75 129 PHE A CA 1
ATOM 1041 C C . PHE A 1 129 ? -1.731 -4.859 -2.028 1.00 89.75 129 PHE A C 1
ATOM 1043 O O . PHE A 1 129 ? -2.444 -4.701 -1.041 1.00 89.75 129 PHE A O 1
ATOM 1050 N N . VAL A 1 130 ? -1.486 -6.066 -2.546 1.00 91.50 130 VAL A N 1
ATOM 1051 C CA . VAL A 1 130 ? -2.089 -7.296 -2.010 1.00 91.50 130 VAL A CA 1
ATOM 1052 C C . VAL A 1 130 ? -1.689 -7.506 -0.549 1.00 91.50 130 VAL A C 1
ATOM 1054 O O . VAL A 1 130 ? -2.550 -7.743 0.296 1.00 91.50 130 VAL A O 1
ATOM 1057 N N . TRP A 1 131 ? -0.401 -7.355 -0.226 1.00 91.19 131 TRP A N 1
ATOM 1058 C CA . TRP A 1 131 ? 0.092 -7.495 1.145 1.00 91.19 131 TRP A CA 1
ATOM 1059 C C . TRP A 1 131 ? -0.501 -6.442 2.087 1.00 91.19 131 TRP A C 1
ATOM 1061 O O . TRP A 1 131 ? -0.943 -6.776 3.185 1.00 91.19 131 TRP A O 1
ATOM 1071 N N . TYR A 1 132 ? -0.581 -5.185 1.642 1.00 91.31 132 TYR A N 1
ATOM 1072 C CA . TYR A 1 132 ? -1.207 -4.107 2.404 1.00 91.31 132 TYR A CA 1
ATOM 1073 C C . TYR A 1 132 ? -2.669 -4.425 2.737 1.00 91.31 132 TYR A C 1
ATOM 1075 O O . TYR A 1 132 ? -3.071 -4.279 3.890 1.00 91.31 132 TYR A O 1
ATOM 1083 N N . TRP A 1 133 ? -3.450 -4.912 1.767 1.00 92.62 133 TRP A N 1
ATOM 1084 C CA . TRP A 1 133 ? -4.839 -5.317 1.995 1.00 92.62 133 TRP A CA 1
ATOM 1085 C C . TRP A 1 133 ? -4.953 -6.481 2.977 1.00 92.62 133 TRP A C 1
ATOM 1087 O O . TRP A 1 133 ? -5.801 -6.437 3.866 1.00 92.62 133 TRP A O 1
ATOM 1097 N N . CYS A 1 134 ? -4.076 -7.483 2.887 1.00 92.75 134 CYS A N 1
ATOM 1098 C CA . CYS A 1 134 ? -4.030 -8.567 3.869 1.00 92.75 134 CYS A CA 1
ATOM 1099 C C . CYS A 1 134 ? -3.753 -8.042 5.286 1.00 92.75 134 CYS A C 1
ATOM 1101 O O . CYS A 1 134 ? -4.434 -8.447 6.226 1.00 92.75 134 CYS A O 1
ATOM 1103 N N . CYS A 1 135 ? -2.800 -7.116 5.447 1.00 91.88 135 CYS A N 1
ATOM 1104 C CA . CYS A 1 135 ? -2.529 -6.472 6.734 1.00 91.88 135 CYS A CA 1
ATOM 1105 C C . CYS A 1 135 ? -3.704 -5.611 7.220 1.00 91.88 135 CYS A C 1
ATOM 1107 O O . CYS A 1 135 ? -3.988 -5.581 8.414 1.00 91.88 135 CYS A O 1
ATOM 1109 N N . TRP A 1 136 ? -4.393 -4.913 6.315 1.00 93.44 136 TRP A N 1
ATOM 1110 C CA . TRP A 1 136 ? -5.578 -4.122 6.646 1.00 93.44 136 TRP A CA 1
ATOM 1111 C C . TRP A 1 136 ? -6.706 -5.017 7.169 1.00 93.44 136 TRP A C 1
ATOM 1113 O O . TRP A 1 136 ? -7.260 -4.739 8.232 1.00 93.44 136 TRP A O 1
ATOM 1123 N N . PHE A 1 137 ? -6.997 -6.123 6.477 1.00 94.62 137 PHE A N 1
ATOM 1124 C CA . PHE A 1 137 ? -8.020 -7.081 6.899 1.00 94.62 137 PHE A CA 1
ATOM 1125 C C . PHE A 1 137 ? -7.642 -7.788 8.199 1.00 94.62 137 PHE A C 1
ATOM 1127 O O . PHE A 1 137 ? -8.492 -7.922 9.075 1.00 94.62 137 PHE A O 1
ATOM 1134 N N . SER A 1 138 ? -6.387 -8.214 8.364 1.00 93.25 138 SER A N 1
ATOM 1135 C CA . SER A 1 138 ? -5.962 -8.904 9.585 1.00 93.25 138 SER A CA 1
ATOM 1136 C C . SER A 1 138 ? -6.034 -7.996 10.814 1.00 93.25 138 SER A C 1
ATOM 1138 O O . SER A 1 138 ? -6.514 -8.430 11.860 1.00 93.25 138 SER A O 1
ATOM 1140 N N . MET A 1 139 ? -5.641 -6.724 10.685 1.00 91.38 139 MET A N 1
ATOM 1141 C CA . MET A 1 139 ? -5.805 -5.729 11.749 1.00 91.38 139 MET A CA 1
ATOM 1142 C C . MET A 1 139 ? -7.280 -5.427 12.019 1.00 91.38 139 MET A C 1
ATOM 1144 O O . MET A 1 139 ? -7.671 -5.376 13.180 1.00 91.38 139 MET A O 1
ATOM 1148 N N . GLY A 1 140 ? -8.111 -5.307 10.980 1.00 91.56 140 GLY A N 1
ATOM 1149 C CA . GLY A 1 140 ? -9.554 -5.111 11.134 1.00 91.56 140 GLY A CA 1
ATOM 1150 C C . GLY A 1 140 ? -10.224 -6.259 11.892 1.00 91.56 140 GLY A C 1
ATOM 1151 O O . GLY A 1 140 ? -10.975 -6.018 12.834 1.00 91.56 140 GLY A O 1
ATOM 1152 N N . VAL A 1 141 ? -9.889 -7.508 11.553 1.00 92.62 141 VAL A N 1
ATOM 1153 C CA . VAL A 1 141 ? -10.367 -8.704 12.269 1.00 92.62 141 VAL A CA 1
ATOM 1154 C C . VAL A 1 141 ? -9.864 -8.720 13.710 1.00 92.62 141 VAL A C 1
ATOM 1156 O O . VAL A 1 141 ? -10.630 -9.034 14.615 1.00 92.62 141 VAL A O 1
ATOM 1159 N N . MET A 1 142 ? -8.604 -8.351 13.948 1.00 91.19 142 MET A N 1
ATOM 1160 C CA . MET A 1 142 ? -8.043 -8.281 15.298 1.00 91.19 142 MET A CA 1
ATOM 1161 C C . MET A 1 142 ? -8.752 -7.224 16.157 1.00 91.19 142 MET A C 1
ATOM 1163 O O . MET A 1 142 ? -9.061 -7.495 17.314 1.00 91.19 142 MET A O 1
ATOM 1167 N N . VAL A 1 143 ? -9.056 -6.048 15.596 1.00 90.25 143 VAL A N 1
ATOM 1168 C CA . VAL A 1 143 ? -9.823 -4.997 16.283 1.00 90.25 143 VAL A CA 1
ATOM 1169 C C . VAL A 1 143 ? -11.247 -5.475 16.563 1.00 90.25 143 VAL A C 1
ATOM 1171 O O . VAL A 1 143 ? -11.703 -5.365 17.699 1.00 90.25 143 VAL A O 1
ATOM 1174 N N . TYR A 1 144 ? -11.918 -6.080 15.583 1.00 89.75 144 TYR A N 1
ATOM 1175 C CA . TYR A 1 144 ? -13.259 -6.636 15.765 1.00 89.75 144 TYR A CA 1
ATOM 1176 C C . TYR A 1 144 ? -13.287 -7.690 16.881 1.00 89.75 144 TYR A C 1
ATOM 1178 O O . TYR A 1 144 ? -14.092 -7.609 17.805 1.00 89.75 144 TYR A O 1
ATOM 1186 N N . ALA A 1 145 ? -12.342 -8.633 16.853 1.00 90.50 145 ALA A N 1
ATOM 1187 C CA . ALA A 1 145 ? -12.202 -9.656 17.882 1.00 90.50 145 ALA A CA 1
ATOM 1188 C C . ALA A 1 145 ? -11.879 -9.052 19.257 1.00 90.50 145 ALA A C 1
ATOM 1190 O O . ALA A 1 145 ? -12.371 -9.541 20.268 1.00 90.50 145 ALA A O 1
ATOM 1191 N N . SER A 1 146 ? -11.090 -7.975 19.319 1.00 88.94 146 SER A N 1
ATOM 1192 C CA . SER A 1 146 ? -10.807 -7.274 20.578 1.00 88.94 146 SER A CA 1
ATOM 1193 C C . SER A 1 146 ? -12.026 -6.545 21.152 1.00 88.94 146 SER A C 1
ATOM 1195 O O . SER A 1 146 ? -12.115 -6.384 22.365 1.00 88.94 146 SER A O 1
ATOM 1197 N N . ILE A 1 147 ? -12.980 -6.146 20.309 1.00 87.25 147 ILE A N 1
ATOM 1198 C CA . ILE A 1 147 ? -14.249 -5.553 20.742 1.00 87.25 147 ILE A CA 1
ATOM 1199 C C . ILE A 1 147 ? -15.169 -6.640 21.298 1.00 87.25 147 ILE A C 1
ATOM 1201 O O . ILE A 1 147 ? -15.644 -6.516 22.424 1.00 87.25 147 ILE A O 1
ATOM 1205 N N . ASP A 1 148 ? -15.342 -7.730 20.550 1.00 85.50 148 ASP A N 1
ATOM 1206 C CA . ASP A 1 148 ? -16.254 -8.821 20.907 1.00 85.50 148 ASP A CA 1
ATOM 1207 C C . ASP A 1 148 ? -15.762 -9.626 22.128 1.00 85.50 148 ASP A C 1
ATOM 1209 O O . ASP A 1 148 ? -16.512 -9.891 23.064 1.00 85.50 148 ASP A O 1
ATOM 1213 N N . LEU A 1 149 ? -14.464 -9.957 22.174 1.00 87.75 149 LEU A N 1
ATOM 1214 C CA . LEU A 1 149 ? -13.870 -10.783 23.236 1.00 87.75 149 LEU A CA 1
ATOM 1215 C C . LEU A 1 149 ? -13.210 -9.970 24.354 1.00 87.75 149 LEU A C 1
ATOM 1217 O O . LEU A 1 149 ? -13.095 -10.450 25.480 1.00 87.75 149 LEU A O 1
ATOM 1221 N N . GLY A 1 150 ? -12.731 -8.760 24.058 1.00 78.44 150 GLY A N 1
ATOM 1222 C CA . GLY A 1 150 ? -12.004 -7.923 25.019 1.00 78.44 150 GLY A CA 1
ATOM 1223 C C . GLY A 1 150 ? -12.904 -7.076 25.918 1.00 78.44 150 GLY A C 1
ATOM 1224 O O . GLY A 1 150 ? -12.392 -6.361 26.778 1.00 78.44 150 GLY A O 1
ATOM 1225 N N . GLY A 1 151 ? -14.228 -7.141 25.737 1.00 79.12 151 GLY A N 1
ATOM 1226 C CA . GLY A 1 151 ? -15.196 -6.409 26.557 1.00 79.12 151 GLY A CA 1
ATOM 1227 C C . GLY A 1 151 ? -15.221 -4.900 26.296 1.00 79.12 151 GLY A C 1
ATOM 1228 O O . GLY A 1 151 ? -15.675 -4.138 27.152 1.00 79.12 151 GLY A O 1
ATOM 1229 N N . LEU A 1 152 ? -14.724 -4.444 25.141 1.00 77.69 152 LEU A N 1
ATOM 1230 C CA . LEU A 1 152 ? -14.865 -3.049 24.730 1.00 77.69 152 LEU A CA 1
ATOM 1231 C C . LEU A 1 152 ? -16.275 -2.838 24.179 1.00 77.69 152 LEU A C 1
ATOM 1233 O O . LEU A 1 152 ? -16.578 -3.217 23.054 1.00 77.69 152 LEU A O 1
ATOM 1237 N N . ASP A 1 153 ? -17.137 -2.200 24.963 1.00 82.06 153 ASP A N 1
ATOM 1238 C CA . ASP A 1 153 ? -18.481 -1.861 24.506 1.00 82.06 153 ASP A CA 1
ATOM 1239 C C . ASP A 1 153 ? -18.436 -0.718 23.473 1.00 82.06 153 ASP A C 1
ATOM 1241 O O . ASP A 1 153 ? -18.165 0.445 23.797 1.00 82.06 153 ASP A O 1
ATOM 1245 N N . ALA A 1 154 ? -18.711 -1.052 22.209 1.00 77.94 154 ALA A N 1
ATOM 1246 C CA . ALA A 1 154 ? -18.759 -0.096 21.107 1.00 77.94 154 ALA A CA 1
ATOM 1247 C C . ALA A 1 154 ? -19.806 1.009 21.334 1.00 77.94 154 ALA A C 1
ATOM 1249 O O . ALA A 1 154 ? -19.559 2.164 20.982 1.00 77.94 154 ALA A O 1
ATOM 1250 N N . MET A 1 155 ? -20.933 0.701 21.983 1.00 78.69 155 MET A N 1
ATOM 1251 C CA . MET A 1 155 ? -21.977 1.690 22.273 1.00 78.69 155 MET A CA 1
ATOM 1252 C C . MET A 1 155 ? -21.534 2.669 23.364 1.00 78.69 155 MET A C 1
ATOM 1254 O O . MET A 1 155 ? -21.836 3.865 23.302 1.00 78.69 155 MET A O 1
ATOM 1258 N N . MET A 1 156 ? -20.729 2.208 24.324 1.00 81.81 156 MET A N 1
ATOM 1259 C CA . MET A 1 156 ? -20.080 3.090 25.295 1.00 81.81 156 MET A CA 1
ATOM 1260 C C . MET A 1 156 ? -19.076 4.039 24.617 1.00 81.81 156 MET A C 1
ATOM 1262 O O . MET A 1 156 ? -18.961 5.202 25.007 1.00 81.81 156 MET A O 1
ATOM 1266 N N . ILE A 1 157 ? -18.350 3.580 23.594 1.00 80.94 157 ILE A N 1
ATOM 1267 C CA . ILE A 1 157 ? -17.413 4.435 22.845 1.00 80.94 157 ILE A CA 1
ATOM 1268 C C . ILE A 1 157 ? -18.178 5.491 22.036 1.00 80.94 157 ILE A C 1
ATOM 1270 O O . ILE A 1 157 ? -17.826 6.670 22.099 1.00 80.94 157 ILE A O 1
ATOM 1274 N N . ILE A 1 158 ? -19.251 5.097 21.342 1.00 81.06 158 ILE A N 1
ATOM 1275 C CA . ILE A 1 158 ? -20.091 6.019 20.563 1.00 81.06 158 ILE A CA 1
ATOM 1276 C C . ILE A 1 158 ? -20.753 7.053 21.480 1.00 81.06 158 ILE A C 1
ATOM 1278 O O . ILE A 1 158 ? -20.685 8.243 21.195 1.00 81.06 158 ILE A O 1
ATOM 1282 N N . SER A 1 159 ? -21.313 6.646 22.622 1.00 80.31 159 SER A N 1
ATOM 1283 C CA . SER A 1 159 ? -21.938 7.590 23.563 1.00 80.31 159 SER A CA 1
ATOM 1284 C C . SER A 1 159 ? -20.939 8.583 24.168 1.00 80.31 159 SER A C 1
ATOM 1286 O O . SER A 1 159 ? -21.259 9.759 24.348 1.00 80.31 159 SER A O 1
ATOM 1288 N N . LYS A 1 160 ? -19.698 8.167 24.453 1.00 83.25 160 LYS A N 1
ATOM 1289 C CA . LYS A 1 160 ? -18.634 9.097 24.868 1.00 83.25 160 LYS A CA 1
ATOM 1290 C C . LYS A 1 160 ? -18.259 10.068 23.749 1.00 83.25 160 LYS A C 1
ATOM 1292 O O . LYS A 1 160 ? -18.039 11.245 24.034 1.00 83.25 160 LYS A O 1
ATOM 1297 N N . ALA A 1 161 ? -18.212 9.599 22.504 1.00 80.31 161 ALA A N 1
ATOM 1298 C CA . ALA A 1 161 ? -17.956 10.443 21.343 1.00 80.31 161 ALA A CA 1
ATOM 1299 C C . ALA A 1 161 ? -19.085 11.464 21.119 1.00 80.31 161 ALA A C 1
ATOM 1301 O O . ALA A 1 161 ? -18.789 12.644 20.963 1.00 80.31 161 ALA A O 1
ATOM 1302 N N . ASP A 1 162 ? -20.354 11.053 21.204 1.00 80.19 162 ASP A N 1
ATOM 1303 C CA . ASP A 1 162 ? -21.523 11.940 21.099 1.00 80.19 162 ASP A CA 1
ATOM 1304 C C . ASP A 1 162 ? -21.507 13.025 22.183 1.00 80.19 162 ASP A C 1
ATOM 1306 O O . ASP A 1 162 ? -21.732 14.202 21.894 1.00 80.19 162 ASP A O 1
ATOM 1310 N N . ASN A 1 163 ? -21.164 12.663 23.424 1.00 80.62 163 ASN A N 1
ATOM 1311 C CA . ASN A 1 163 ? -21.027 13.621 24.522 1.00 80.62 163 ASN A CA 1
ATOM 1312 C C . ASN A 1 163 ? -19.878 14.616 24.287 1.00 80.62 163 ASN A C 1
ATOM 1314 O O . ASN A 1 163 ? -20.053 15.819 24.490 1.00 80.62 163 ASN A O 1
ATOM 1318 N N . ALA A 1 164 ? -18.718 14.141 23.826 1.00 79.94 164 ALA A N 1
ATOM 1319 C CA . ALA A 1 164 ? -17.573 14.996 23.515 1.00 79.94 164 ALA A CA 1
ATOM 1320 C C . ALA A 1 164 ? -17.864 15.942 22.336 1.00 79.94 164 ALA A C 1
ATOM 1322 O O . ALA A 1 164 ? -17.552 17.133 22.392 1.00 79.94 164 ALA A O 1
ATOM 1323 N N . LEU A 1 165 ? -18.513 15.436 21.286 1.00 78.12 165 LEU A N 1
ATOM 1324 C CA . LEU A 1 165 ? -18.879 16.213 20.106 1.00 78.12 165 LEU A CA 1
ATOM 1325 C C . LEU A 1 165 ? -19.973 17.239 20.427 1.00 78.12 165 LEU A C 1
ATOM 1327 O O . LEU A 1 165 ? -19.915 18.375 19.952 1.00 78.12 165 LEU A O 1
ATOM 1331 N N . SER A 1 166 ? -20.932 16.874 21.281 1.00 79.19 166 SER A N 1
ATOM 1332 C CA . SER A 1 166 ? -21.987 17.777 21.752 1.00 79.19 166 SER A CA 1
ATOM 1333 C C . SER A 1 166 ? -21.421 18.919 22.600 1.00 79.19 166 SER A C 1
ATOM 1335 O O . SER A 1 166 ? -21.862 20.057 22.448 1.00 79.19 166 SER A O 1
ATOM 1337 N N . GLN A 1 167 ? -20.394 18.665 23.422 1.00 77.56 167 GLN A N 1
ATOM 1338 C CA . GLN A 1 167 ? -19.682 19.722 24.155 1.00 77.56 167 GLN A CA 1
ATOM 1339 C C . GLN A 1 167 ? -18.906 20.668 23.231 1.00 77.56 167 GLN A C 1
ATOM 1341 O O . GLN A 1 167 ? -18.869 21.870 23.481 1.00 77.56 167 GLN A O 1
ATOM 1346 N N . LEU A 1 168 ? -18.312 20.146 22.155 1.00 75.69 168 LEU A N 1
ATOM 1347 C CA . LEU A 1 168 ? -17.552 20.946 21.190 1.00 75.69 168 LEU A CA 1
ATOM 1348 C C . LEU A 1 168 ? -18.441 21.762 20.241 1.00 75.69 168 LEU A C 1
ATOM 1350 O O . LEU A 1 168 ? -18.054 22.851 19.826 1.00 75.69 168 LEU A O 1
ATOM 1354 N N . THR A 1 169 ? -19.622 21.248 19.894 1.00 72.31 169 THR A N 1
ATOM 1355 C CA . THR A 1 169 ? -20.460 21.799 18.810 1.00 72.31 169 THR A CA 1
ATOM 1356 C C . THR A 1 169 ? -21.752 22.449 19.322 1.00 72.31 169 THR A C 1
ATOM 1358 O O . THR A 1 169 ? -22.520 23.001 18.536 1.00 72.31 169 THR A O 1
ATOM 1361 N N . GLY A 1 170 ? -22.047 22.352 20.625 1.00 69.38 170 GLY A N 1
ATOM 1362 C CA . GLY A 1 170 ? -23.270 22.884 21.248 1.00 69.38 170 GLY A CA 1
ATOM 1363 C C . GLY A 1 170 ? -24.578 22.283 20.713 1.00 69.38 170 GLY A C 1
ATOM 1364 O O . GLY A 1 170 ? -25.659 22.768 21.032 1.00 69.38 170 GLY A O 1
ATOM 1365 N N . SER A 1 171 ? -24.483 21.244 19.884 1.00 69.25 171 SER A N 1
ATOM 1366 C CA . SER A 1 171 ? -25.591 20.594 19.185 1.00 69.25 171 SER A CA 1
ATOM 1367 C C . SER A 1 171 ? -25.750 19.187 19.753 1.00 69.25 171 SER A C 1
ATOM 1369 O O . SER A 1 171 ? -24.747 18.499 19.911 1.00 69.25 171 SER A O 1
ATOM 1371 N N . GLN A 1 172 ? -26.972 18.752 20.067 1.00 67.06 172 GLN A N 1
ATOM 1372 C CA . GLN A 1 172 ? -27.210 17.396 20.571 1.00 67.06 172 GLN A CA 1
ATOM 1373 C C . GLN A 1 172 ? -27.194 16.392 19.416 1.00 67.06 172 GLN A C 1
ATOM 1375 O O . GLN A 1 172 ? -28.169 16.261 18.673 1.00 67.06 172 GLN A O 1
ATOM 1380 N N . TRP A 1 173 ? -26.077 15.687 19.260 1.00 67.06 173 TRP A N 1
ATOM 1381 C CA . TRP A 1 173 ? -25.972 14.556 18.343 1.00 67.06 173 TRP A CA 1
ATOM 1382 C C . TRP A 1 173 ? -26.390 13.294 19.106 1.00 67.06 173 TRP A C 1
ATOM 1384 O O . TRP A 1 173 ? -25.670 12.836 19.983 1.00 67.06 173 TRP A O 1
ATOM 1394 N N . ALA A 1 174 ? -27.583 12.767 18.812 1.00 71.31 174 ALA A N 1
ATOM 1395 C CA . ALA A 1 174 ? -28.078 11.495 19.352 1.00 71.31 174 ALA A CA 1
ATOM 1396 C C . ALA A 1 174 ? -27.814 10.367 18.341 1.00 71.31 174 ALA A C 1
ATOM 1398 O O . ALA A 1 174 ? -28.741 9.792 17.761 1.00 71.31 174 ALA A O 1
ATOM 1399 N N . LEU A 1 175 ? -26.537 10.122 18.040 1.00 68.81 175 LEU A N 1
ATOM 1400 C CA . LEU A 1 175 ? -26.123 9.112 17.068 1.00 68.81 175 LEU A CA 1
ATOM 1401 C C . LEU A 1 175 ? -26.263 7.710 17.674 1.00 68.81 175 LEU A C 1
ATOM 1403 O O . LEU A 1 175 ? -26.754 6.798 17.011 1.00 68.81 175 LEU A O 1
ATOM 1407 N N . ALA A 1 176 ? -25.917 7.569 18.955 1.00 71.44 176 ALA A N 1
ATOM 1408 C CA . ALA A 1 176 ? -26.009 6.319 19.704 1.00 71.44 176 ALA A CA 1
ATOM 1409 C C . ALA A 1 176 ? -27.433 5.733 19.760 1.00 71.44 176 ALA A C 1
ATOM 1411 O O . ALA A 1 176 ? -27.588 4.518 19.761 1.00 71.44 176 ALA A O 1
ATOM 1412 N N . GLU A 1 177 ? -28.475 6.569 19.780 1.00 75.69 177 GLU A N 1
ATOM 1413 C CA . GLU A 1 177 ? -29.873 6.107 19.860 1.00 75.69 177 GLU A CA 1
ATOM 1414 C C . GLU A 1 177 ? -30.443 5.658 18.508 1.00 75.69 177 GLU A C 1
ATOM 1416 O O . GLU A 1 177 ? -31.432 4.929 18.458 1.00 75.69 177 GLU A O 1
ATOM 1421 N N . LYS A 1 178 ? -29.844 6.110 17.400 1.00 80.44 178 LYS A N 1
ATOM 1422 C CA . LYS A 1 178 ? -30.341 5.853 16.038 1.00 80.44 178 LYS A CA 1
ATOM 1423 C C . LYS A 1 178 ? -29.588 4.742 15.314 1.00 80.44 178 LYS A C 1
ATOM 1425 O O . LYS A 1 178 ? -30.026 4.321 14.245 1.00 80.44 178 LYS A O 1
ATOM 1430 N N . ILE A 1 179 ? -28.453 4.309 15.852 1.00 80.38 179 ILE A N 1
ATOM 1431 C CA . ILE A 1 179 ? -27.596 3.294 15.244 1.00 80.38 179 ILE A CA 1
ATOM 1432 C C . ILE A 1 179 ? -27.933 1.926 15.837 1.00 80.38 179 ILE A C 1
ATOM 1434 O O . ILE A 1 179 ? -27.960 1.753 17.052 1.00 80.38 179 ILE A O 1
ATOM 1438 N N . ASP A 1 180 ? -28.161 0.946 14.960 1.00 85.56 180 ASP A N 1
ATOM 1439 C CA . ASP A 1 180 ? -28.239 -0.462 15.351 1.00 85.56 180 ASP A CA 1
ATOM 1440 C C . ASP A 1 180 ? -26.916 -0.874 16.026 1.00 85.56 180 ASP A C 1
ATOM 1442 O O . ASP A 1 180 ? -25.852 -0.634 15.441 1.00 85.56 180 ASP A O 1
ATOM 1446 N N . PRO A 1 181 ? -26.943 -1.506 17.213 1.00 84.00 181 PRO A N 1
ATOM 1447 C CA . PRO A 1 181 ? -25.747 -1.991 17.895 1.00 84.00 181 PRO A CA 1
ATOM 1448 C C . PRO A 1 181 ? -24.765 -2.760 16.999 1.00 84.00 181 PRO A C 1
ATOM 1450 O O . PRO A 1 181 ? -23.554 -2.561 17.119 1.00 84.00 181 PRO A O 1
ATOM 1453 N N . GLN A 1 182 ? -25.248 -3.583 16.059 1.00 86.44 182 GLN A N 1
ATOM 1454 C CA . GLN A 1 182 ? -24.374 -4.330 15.144 1.00 86.44 182 GLN A CA 1
ATOM 1455 C C . GLN A 1 182 ? -23.645 -3.410 14.156 1.00 86.44 182 GLN A C 1
ATOM 1457 O O . GLN A 1 182 ? -22.442 -3.550 13.925 1.00 86.44 182 GLN A O 1
ATOM 1462 N N . LEU A 1 183 ? -24.349 -2.421 13.600 1.00 86.12 183 LEU A N 1
ATOM 1463 C CA . LEU A 1 183 ? -23.747 -1.422 12.714 1.00 86.12 183 LEU A CA 1
ATOM 1464 C C . LEU A 1 183 ? -22.794 -0.496 13.479 1.00 86.12 183 LEU A C 1
ATOM 1466 O O . LEU A 1 183 ? -21.754 -0.112 12.943 1.00 86.12 183 LEU A O 1
ATOM 1470 N N . GLY A 1 184 ? -23.111 -0.182 14.737 1.00 84.56 184 GLY A N 1
ATOM 1471 C CA . GLY A 1 184 ? -22.250 0.588 15.632 1.00 84.56 184 GLY A CA 1
ATOM 1472 C C . GLY A 1 184 ? -20.915 -0.109 15.888 1.00 84.56 184 GLY A C 1
ATOM 1473 O O . GLY A 1 184 ? -19.862 0.515 15.763 1.00 84.56 184 GLY A O 1
ATOM 1474 N N . GLN A 1 185 ? -20.936 -1.417 16.154 1.00 87.00 185 GLN A N 1
ATOM 1475 C CA . GLN A 1 185 ? -19.722 -2.220 16.340 1.00 87.00 185 GLN A CA 1
ATOM 1476 C C . GLN A 1 185 ? -18.838 -2.243 15.089 1.00 87.00 185 GLN A C 1
ATOM 1478 O O . GLN A 1 185 ? -17.630 -2.007 15.183 1.00 87.00 185 GLN A O 1
ATOM 1483 N N . ILE A 1 186 ? -19.424 -2.469 13.910 1.00 88.50 186 ILE A N 1
ATOM 1484 C CA . ILE A 1 186 ? -18.679 -2.462 12.641 1.00 88.50 186 ILE A CA 1
ATOM 1485 C C . ILE A 1 186 ? -18.103 -1.066 12.367 1.00 88.50 186 ILE A C 1
ATOM 1487 O O . ILE A 1 186 ? -16.935 -0.940 12.000 1.00 88.50 186 ILE A O 1
ATOM 1491 N N . GLY A 1 187 ? -18.886 -0.010 12.597 1.00 88.19 187 GLY A N 1
ATOM 1492 C CA . GLY A 1 187 ? -18.448 1.373 12.419 1.00 88.19 187 GLY A CA 1
ATOM 1493 C C . GLY A 1 187 ? -17.269 1.739 13.322 1.00 88.19 187 GLY A C 1
ATOM 1494 O O . GLY A 1 187 ? -16.259 2.248 12.838 1.00 88.19 187 GLY A O 1
ATOM 1495 N N . VAL A 1 188 ? -17.349 1.420 14.617 1.00 87.50 188 VAL A N 1
ATOM 1496 C CA . VAL A 1 188 ? -16.254 1.653 15.575 1.00 87.50 188 VAL A CA 1
ATOM 1497 C C . VAL A 1 188 ? -15.020 0.839 15.203 1.00 87.50 188 VAL A C 1
ATOM 1499 O O . VAL A 1 188 ? -13.912 1.368 15.243 1.00 87.50 188 VAL A O 1
ATOM 1502 N N . THR A 1 189 ? -15.201 -0.413 14.775 1.00 89.44 189 THR A N 1
ATOM 1503 C CA . THR A 1 189 ? -14.101 -1.260 14.294 1.00 89.44 189 THR A CA 1
ATOM 1504 C C . THR A 1 189 ? -13.378 -0.608 13.121 1.00 89.44 189 THR A C 1
ATOM 1506 O O . THR A 1 189 ? -12.153 -0.528 13.135 1.00 89.44 189 THR A O 1
ATOM 1509 N N . LEU A 1 190 ? -14.111 -0.108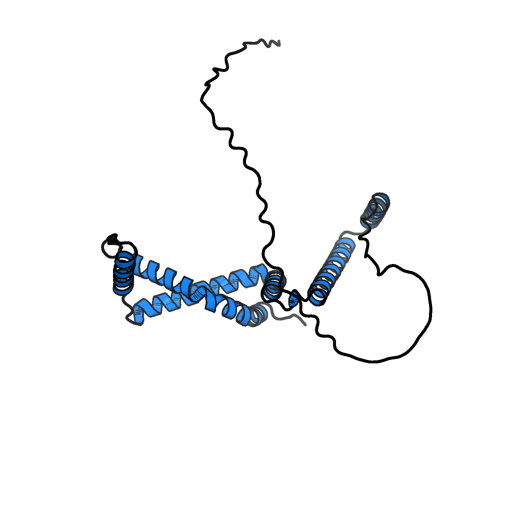 12.121 1.00 90.00 190 LEU A N 1
ATOM 1510 C CA . LEU A 1 190 ? -13.520 0.562 10.963 1.00 90.00 190 LEU A CA 1
ATOM 1511 C C . LEU A 1 190 ? -12.777 1.837 11.367 1.00 90.00 190 LEU A C 1
ATOM 1513 O O . LEU A 1 190 ? -11.640 2.024 10.949 1.00 90.00 190 LEU A O 1
ATOM 1517 N N . VAL A 1 191 ? -13.362 2.674 12.227 1.00 90.06 191 VAL A N 1
ATOM 1518 C CA . VAL A 1 191 ? -12.709 3.905 12.705 1.00 90.06 191 VAL A CA 1
ATOM 1519 C C . VAL A 1 191 ? -11.429 3.591 13.480 1.00 90.06 191 VAL A C 1
ATOM 1521 O O . VAL A 1 191 ? -10.390 4.194 13.221 1.00 90.06 191 VAL A O 1
ATOM 1524 N N . LEU A 1 192 ? -11.469 2.625 14.400 1.00 88.62 192 LEU A N 1
ATOM 1525 C CA . LEU A 1 192 ? -10.283 2.183 15.135 1.00 88.62 192 LEU A CA 1
ATOM 1526 C C . LEU A 1 192 ? -9.234 1.573 14.199 1.00 88.62 192 LEU A C 1
ATOM 1528 O O . LEU A 1 192 ? -8.042 1.805 14.385 1.00 88.62 192 LEU A O 1
ATOM 1532 N N . ASN A 1 193 ? -9.661 0.841 13.169 1.00 93.19 193 ASN A N 1
ATOM 1533 C CA . ASN A 1 193 ? -8.761 0.313 12.155 1.00 93.19 193 ASN A CA 1
ATOM 1534 C C . ASN A 1 193 ? -8.086 1.450 11.368 1.00 93.19 193 ASN A C 1
ATOM 1536 O O . ASN A 1 193 ? -6.884 1.385 11.132 1.00 93.19 193 ASN A O 1
ATOM 1540 N N . GLU A 1 194 ? -8.793 2.520 11.007 1.00 91.75 194 GLU A N 1
ATOM 1541 C CA . GLU A 1 194 ? -8.173 3.690 10.366 1.00 91.75 194 GLU A CA 1
ATOM 1542 C C . GLU A 1 194 ? -7.233 4.451 11.318 1.00 91.75 194 GLU A C 1
ATOM 1544 O O . GLU A 1 194 ? -6.172 4.909 10.905 1.00 91.75 194 GLU A O 1
ATOM 1549 N N . LEU A 1 195 ? -7.511 4.492 12.625 1.00 89.94 195 LEU A N 1
ATOM 1550 C CA . LEU A 1 195 ? -6.580 5.075 13.605 1.00 89.94 195 LEU A CA 1
ATOM 1551 C C . LEU A 1 195 ? -5.251 4.309 13.723 1.00 89.94 195 LEU A C 1
ATOM 1553 O O . LEU A 1 195 ? -4.256 4.875 14.179 1.00 89.94 195 LEU A O 1
ATOM 1557 N N . LEU A 1 196 ? -5.201 3.049 13.283 1.00 90.50 196 LEU A N 1
ATOM 1558 C CA . LEU A 1 196 ? -3.967 2.264 13.197 1.00 90.50 196 LEU A CA 1
ATOM 1559 C C . LEU A 1 196 ? -3.168 2.530 11.909 1.00 90.50 196 LEU A C 1
ATOM 1561 O O . LEU A 1 196 ? -2.054 2.017 11.774 1.00 90.50 196 LEU A O 1
ATOM 1565 N N . GLU A 1 197 ? -3.673 3.349 10.980 1.00 89.75 197 GLU A N 1
ATOM 1566 C CA . GLU A 1 197 ? -2.997 3.694 9.722 1.00 89.75 197 GLU A CA 1
ATOM 1567 C C . GLU A 1 197 ? -1.545 4.195 9.909 1.00 89.75 197 GLU A C 1
ATOM 1569 O O . GLU A 1 197 ? -0.660 3.681 9.208 1.00 89.75 197 GLU A O 1
ATOM 1574 N N . PRO A 1 198 ? -1.226 5.087 10.877 1.00 89.81 198 PRO A N 1
ATOM 1575 C CA . PRO A 1 198 ? 0.142 5.579 11.075 1.00 89.81 198 PRO A CA 1
ATOM 1576 C C . PRO A 1 198 ? 1.145 4.480 11.443 1.00 89.81 198 PRO A C 1
ATOM 1578 O O . PRO A 1 198 ? 2.336 4.601 11.159 1.00 89.81 198 PRO A O 1
ATOM 1581 N N . ILE A 1 199 ? 0.669 3.403 12.072 1.00 90.38 199 ILE A N 1
ATOM 1582 C CA . ILE A 1 199 ? 1.476 2.247 12.481 1.00 90.38 199 ILE A CA 1
ATOM 1583 C C . ILE A 1 199 ? 1.508 1.196 11.362 1.00 90.38 199 ILE A C 1
ATOM 1585 O O . ILE A 1 199 ? 2.531 0.536 11.150 1.00 90.38 199 ILE A O 1
ATOM 1589 N N . ARG A 1 200 ? 0.415 1.071 10.598 1.00 91.75 200 ARG A N 1
ATOM 1590 C CA . ARG A 1 200 ? 0.265 0.088 9.518 1.00 91.75 200 ARG A CA 1
ATOM 1591 C C . ARG A 1 200 ? 1.281 0.302 8.404 1.00 91.75 200 ARG A C 1
ATOM 1593 O O . ARG A 1 200 ? 1.910 -0.661 7.973 1.00 91.75 200 ARG A O 1
ATOM 1600 N N . LEU A 1 201 ? 1.469 1.538 7.940 1.00 86.94 201 LEU A N 1
ATOM 1601 C CA . LEU A 1 201 ? 2.380 1.822 6.825 1.00 86.94 201 LEU A CA 1
ATOM 1602 C C . LEU A 1 201 ? 3.839 1.411 7.124 1.00 86.94 201 LEU A C 1
ATOM 1604 O O . LEU A 1 201 ? 4.408 0.665 6.323 1.00 86.94 201 LEU A O 1
ATOM 1608 N N . PRO A 1 202 ? 4.452 1.793 8.265 1.00 88.06 202 PRO A N 1
ATOM 1609 C CA . PRO A 1 202 ? 5.773 1.293 8.653 1.00 88.06 202 PRO A CA 1
ATOM 1610 C C . PRO A 1 202 ? 5.841 -0.235 8.749 1.00 88.06 202 PRO A C 1
ATOM 1612 O O . PRO A 1 202 ? 6.805 -0.839 8.276 1.00 88.06 202 PRO A O 1
ATOM 1615 N N . PHE A 1 203 ? 4.814 -0.863 9.326 1.00 89.62 203 PHE A N 1
ATOM 1616 C CA . PHE A 1 203 ? 4.754 -2.313 9.484 1.00 89.62 203 PHE A CA 1
ATOM 1617 C C . PHE A 1 203 ? 4.742 -3.040 8.134 1.00 89.62 203 PHE A C 1
ATOM 1619 O O . PHE A 1 203 ? 5.528 -3.965 7.917 1.00 89.62 203 PHE A O 1
ATOM 1626 N N . VAL A 1 204 ? 3.905 -2.593 7.196 1.00 90.06 204 VAL A N 1
ATOM 1627 C CA . VAL A 1 204 ? 3.816 -3.160 5.843 1.00 90.06 204 VAL A CA 1
ATOM 1628 C C . VAL A 1 204 ? 5.150 -3.021 5.116 1.00 90.06 204 VAL A C 1
ATOM 1630 O O . VAL A 1 204 ? 5.620 -3.985 4.523 1.00 90.06 204 VAL A O 1
ATOM 1633 N N . VAL A 1 205 ? 5.814 -1.866 5.205 1.00 86.94 205 VAL A N 1
ATOM 1634 C CA . VAL A 1 205 ? 7.106 -1.642 4.535 1.00 86.94 205 VAL A CA 1
ATOM 1635 C C . VAL A 1 205 ? 8.196 -2.588 5.053 1.00 86.94 205 VAL A C 1
ATOM 1637 O O . VAL A 1 205 ? 8.994 -3.088 4.262 1.00 86.94 205 VAL A O 1
ATOM 1640 N N . VAL A 1 206 ? 8.231 -2.863 6.360 1.00 89.31 206 VAL A N 1
ATOM 1641 C CA . VAL A 1 206 ? 9.217 -3.780 6.961 1.00 89.31 206 VAL A CA 1
ATOM 1642 C C . VAL A 1 206 ? 8.909 -5.241 6.626 1.00 89.31 206 VAL A C 1
ATOM 1644 O O . VAL A 1 206 ? 9.824 -6.020 6.362 1.00 89.31 206 VAL A O 1
ATOM 1647 N N . THR A 1 207 ? 7.632 -5.617 6.610 1.00 90.88 207 THR A N 1
ATOM 1648 C CA . THR A 1 207 ? 7.194 -7.009 6.407 1.00 90.88 207 THR A CA 1
ATOM 1649 C C . THR A 1 207 ? 7.047 -7.405 4.941 1.00 90.88 207 THR A C 1
ATOM 1651 O O . THR A 1 207 ? 7.065 -8.594 4.632 1.00 90.88 207 THR A O 1
ATOM 1654 N N . LEU A 1 208 ? 6.966 -6.442 4.021 1.00 87.56 208 LEU A N 1
ATOM 1655 C CA . LEU A 1 208 ? 6.778 -6.726 2.602 1.00 87.56 208 LEU A CA 1
ATOM 1656 C C . LEU A 1 208 ? 7.918 -7.557 2.018 1.00 87.56 208 LEU A C 1
ATOM 1658 O O . LEU A 1 208 ? 7.668 -8.525 1.310 1.00 87.56 208 LEU A O 1
ATOM 1662 N N . LYS A 1 209 ? 9.169 -7.180 2.297 1.00 85.50 209 LYS A N 1
ATOM 1663 C CA . LYS A 1 209 ? 10.334 -7.864 1.728 1.00 85.50 209 LYS A CA 1
ATOM 1664 C C . LYS A 1 209 ? 10.355 -9.363 2.070 1.00 85.50 209 LYS A C 1
ATOM 1666 O O . LYS A 1 209 ? 10.363 -10.157 1.133 1.00 85.50 209 LYS A O 1
ATOM 1671 N N . PRO A 1 210 ? 10.280 -9.775 3.353 1.00 87.75 210 PRO A N 1
ATOM 1672 C CA . PRO A 1 210 ? 10.223 -11.198 3.675 1.00 87.75 210 PRO A CA 1
ATOM 1673 C C . PRO A 1 210 ? 8.962 -11.886 3.129 1.00 87.75 210 PRO A C 1
ATOM 1675 O O . PRO A 1 210 ? 9.035 -13.047 2.741 1.00 87.75 210 PRO A O 1
ATOM 1678 N N . ALA A 1 211 ? 7.822 -11.190 3.048 1.00 85.38 211 ALA A N 1
ATOM 1679 C CA . ALA A 1 211 ? 6.599 -11.760 2.482 1.00 85.38 211 ALA A CA 1
ATOM 1680 C C . ALA A 1 211 ? 6.724 -12.052 0.977 1.00 85.38 211 ALA A C 1
ATOM 1682 O O . ALA A 1 211 ? 6.294 -13.104 0.508 1.00 85.38 211 ALA A O 1
ATOM 1683 N N . VAL A 1 212 ? 7.339 -11.149 0.210 1.00 85.50 212 VAL A N 1
ATOM 1684 C CA . VAL A 1 212 ? 7.543 -11.347 -1.232 1.00 85.50 212 VAL A CA 1
ATOM 1685 C C . VAL A 1 212 ? 8.610 -12.403 -1.496 1.00 85.50 212 VAL A C 1
ATOM 1687 O O . VAL A 1 212 ? 8.398 -13.251 -2.360 1.00 85.50 212 VAL A O 1
ATOM 1690 N N . ASP A 1 213 ? 9.699 -12.407 -0.725 1.00 84.94 213 ASP A N 1
ATOM 1691 C CA . ASP A 1 213 ? 10.749 -13.427 -0.828 1.00 84.94 213 ASP A CA 1
ATOM 1692 C C . ASP A 1 213 ? 10.197 -14.839 -0.541 1.00 84.94 213 ASP A C 1
ATOM 1694 O O . ASP A 1 213 ? 10.654 -15.817 -1.129 1.00 84.94 213 ASP A O 1
ATOM 1698 N N . PHE A 1 214 ? 9.176 -14.955 0.318 1.00 85.94 214 PHE A N 1
ATOM 1699 C CA . PHE A 1 214 ? 8.470 -16.213 0.571 1.00 85.94 214 PHE A CA 1
ATOM 1700 C C . PHE A 1 214 ? 7.604 -16.666 -0.618 1.00 85.94 214 PHE A C 1
ATOM 1702 O O . PHE A 1 214 ? 7.563 -17.854 -0.932 1.00 85.94 214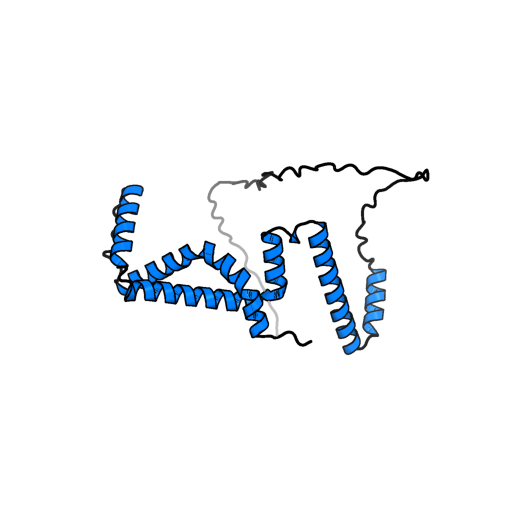 PHE A O 1
ATOM 1709 N N . ILE A 1 215 ? 6.913 -15.737 -1.288 1.00 82.69 215 ILE A N 1
ATOM 1710 C CA . ILE A 1 215 ? 6.012 -16.048 -2.414 1.00 82.69 215 ILE A CA 1
ATOM 1711 C C . ILE A 1 215 ? 6.797 -16.329 -3.702 1.00 82.69 215 ILE A C 1
ATOM 1713 O O . ILE A 1 215 ? 6.428 -17.212 -4.475 1.00 82.69 215 ILE A O 1
ATOM 1717 N N . ASN A 1 216 ? 7.862 -15.571 -3.954 1.00 80.38 216 ASN A N 1
ATOM 1718 C CA . ASN A 1 216 ? 8.679 -15.693 -5.153 1.00 80.38 216 ASN A CA 1
ATOM 1719 C C . ASN A 1 216 ? 10.159 -15.756 -4.760 1.00 80.38 216 ASN A C 1
ATOM 1721 O O . ASN A 1 216 ? 10.854 -14.736 -4.834 1.00 80.38 216 ASN A O 1
ATOM 1725 N N . PRO A 1 217 ? 10.645 -16.934 -4.322 1.00 77.00 217 PRO A N 1
ATOM 1726 C CA . PRO A 1 217 ? 12.029 -17.073 -3.914 1.00 77.00 217 PRO A CA 1
ATOM 1727 C C . PRO A 1 217 ? 12.955 -16.697 -5.077 1.00 77.00 217 PRO A C 1
ATOM 1729 O O . PRO A 1 217 ? 12.677 -17.059 -6.229 1.00 77.00 217 PRO A O 1
ATOM 1732 N N . PRO A 1 218 ? 14.058 -15.976 -4.809 1.00 69.19 218 PRO A N 1
ATOM 1733 C CA . PRO A 1 218 ? 15.010 -15.618 -5.846 1.00 69.19 218 PRO A CA 1
ATOM 1734 C C . PRO A 1 218 ? 15.535 -16.895 -6.508 1.00 69.19 218 PRO A C 1
ATOM 1736 O O . PRO A 1 218 ? 16.163 -17.735 -5.864 1.00 69.19 218 PRO A O 1
ATOM 1739 N N . LYS A 1 219 ? 15.249 -17.050 -7.804 1.00 64.44 219 LYS A N 1
ATOM 1740 C CA . LYS A 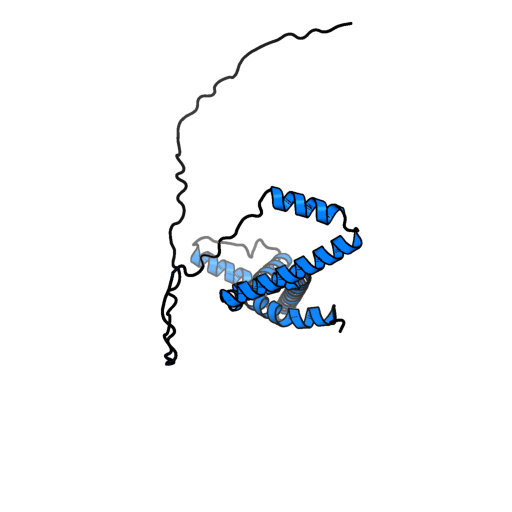1 219 ? 15.875 -18.074 -8.643 1.00 64.44 219 LYS A CA 1
ATOM 1741 C C . LYS A 1 219 ? 17.316 -17.625 -8.880 1.00 64.44 219 LYS A C 1
ATOM 1743 O O . LYS A 1 219 ? 17.540 -16.739 -9.704 1.00 64.44 219 LYS A O 1
ATOM 1748 N N . TYR A 1 220 ? 18.237 -18.148 -8.074 1.00 51.88 220 TYR A N 1
ATOM 1749 C CA . TYR A 1 220 ? 19.676 -18.009 -8.295 1.00 51.88 220 TYR A CA 1
ATOM 1750 C C . TYR A 1 220 ? 20.112 -18.827 -9.510 1.00 51.88 220 TYR A C 1
ATOM 1752 O O . TYR A 1 220 ? 19.561 -19.938 -9.690 1.00 51.88 220 TYR A O 1
#

pLDDT: mean 74.55, std 18.59, range [37.19, 95.81]

Secondary structure (DSSP, 8-state):
---------------------------------------PPPP--------------------PPPHHHHHHHHHHHHHS-HHHHHHHHHHHHHHHHHHHHHHHHHTSGGGSHHHHHHHHHHHHHHHHHHHHHHHHHHHHHHHHHHHHHHT--HHHHHHHHHHHHHHHHSS----TTTS-HHHHHHHHHHHHHHHTHHHHHHHHHHHHHHHHHHHS----

Radius of gyration: 32.51 Å; chains: 1; bounding box: 86×58×85 Å

Organism: NCBI:txid2856

Sequence (220 aa):
MLLSAQWRAGSRVLLQRGGIAVTREFQTPSRLFLPRYCKSPSPISKRSSITSAMGFDAVRWYTPMTTEEEDKEKARIAHLSSEEKDQELRELNRKLARLEKLKGINTGELYTWSGRYKALMKDYGFPLFVWYWCCWFSMGVMVYASIDLGGLDAMMIISKADNALSQLTGSQWALAEKIDPQLGQIGVTLVLNELLEPIRLPFVVVTLKPAVDFINPPKY

Foldseek 3Di:
DDDDDDDDDDDDDDPDDDDDPPPPDPDDDDDDDDDDDDDDDDDDDDDDDDDDDDDDPDPPDPPPDDPVNVVVVVVVLVPDDPVVNVVVVVVVVVVVVVVVVVVCVVVVVCVDPVNVVVVCCVVCVPLLVVLLVVLLVVQLVVLLCCVVVVVPQLLVVVVVVQVVVCVVPVDRDPPSVVDDSVRSSSVSSVVVSVVCVVVSVVVSVVVSVVVVCVVPPDPD